Protein AF-A0A7S4C120-F1 (afdb_monomer)

Sequence (298 aa):
MPSLALTPLLLVVLLFGGAKSLLLPGGVKPMLLIAQASSFHKSVHRISQLPNRHTAVAAVAHDASTEFAGSRALAHAVLLKVHKNGAFANLALNALLAKSGTSFSGGSFATELVYGVLRNRASLDHFLGQLTNLNRTDVSTLTALRIGAYELLHLETADYAAVNEAVSLVPSGPRRRFANAVLRSLSRRRASLIDPPSLWLRYSLPEWLLRQLRASLLRTDAELGAWAASQQETPKIGLRVNTLRARPEDVKEAFSARGLVLEGTPIHGCGKNRELACTYLEDALLVMRRTVFCDCSQ

Secondary structure (DSSP, 8-state):
----------------------PPSS---THHHHHHHHHHHHHHHHHTTSPPTTHHHHTT--------SSHHHHHHHHHHHHHHH---HHHHHHHHHHHT-TT-TTHHHHHHHHHHHHHTHHHHHHHHHTTS-GGGS-HHHHHHHHHHHHHHHHS---HHHHHHHHHHTSPTTHHHHHHHHHHHHHHHHGGGSPPPSSHHHHTT--HHHHHHHHHHT--SHHHHHHHHHHTTSPPPEEEE--TTT--HHHHHHHHHTTT--EEEE--TT--S-TTTSGGGS-S-EEEE--S-------

Radius of gyration: 25.9 Å; Cα contacts (8 Å, |Δi|>4): 257; chains: 1; bounding box: 66×69×60 Å

Nearest PDB structures (foldseek):
  1sqg-assembly1_A  TM=8.107E-01  e=5.899E-08  Escherichia coli
  3imq-assembly1_A  TM=8.834E-01  e=1.836E-03  Escherichia coli K-12
  3r2d-assembly1_A  TM=8.937E-01  e=4.329E-03  Aquifex aeolicus

Mean predicted aligned error: 15.43 Å

Organism: Chrysotila carterae (NCBI:txid13221)

Foldseek 3Di:
DDDDDDDDDDDDPDDDDDDDDDDDPDDDDVPVVVVVVVVVVVVVVVVVPDDPPVVVVVVLPDDAQDAAPALLSLLLQLLVCCVPVVDDSVVSLVSNVVSNDPPHPRSVVSVCLNVLLLQQVLLLCLQLVVQDDPVPADPSLVSLLSSLSSCLPPHPDDLVCSLVVSLVSDDDDPSSVVSSVSSVCCNVCVVVGDGDPDLCSNRVNDPVVLVVCCVPPQVDPVSSSVVSVVSNDDDWDKDFDDVVVDAPVRVQVVCVVVVWHWDWDPPPDPDPPPDPPPPPPRTTTITTDDDDDDDPPD

InterPro domains:
  IPR006027 NusB/RsmB/TIM44 [PF01029] (71-188)
  IPR035926 NusB-like superfamily [G3DSA:1.10.940.10] (69-197)
  IPR035926 NusB-like superfamily [SSF48013] (71-209)

Structure (mmCIF, N/CA/C/O backbone):
data_AF-A0A7S4C120-F1
#
_entry.id   AF-A0A7S4C120-F1
#
loop_
_atom_site.group_PDB
_atom_site.id
_atom_site.type_symbol
_atom_site.label_atom_id
_atom_site.label_alt_id
_atom_site.label_comp_id
_atom_site.label_asym_id
_atom_site.label_entity_id
_atom_site.label_seq_id
_atom_site.pdbx_PDB_ins_code
_atom_site.Cartn_x
_atom_site.Cartn_y
_atom_site.Cartn_z
_atom_site.occupancy
_atom_site.B_iso_or_equiv
_atom_site.auth_seq_id
_atom_site.auth_comp_id
_atom_site.auth_asym_id
_atom_site.auth_atom_id
_atom_site.pdbx_PDB_model_num
ATOM 1 N N . MET A 1 1 ? 34.492 -51.407 -39.130 1.00 26.14 1 MET A N 1
ATOM 2 C CA . MET A 1 1 ? 34.685 -51.648 -37.689 1.00 26.14 1 MET A CA 1
ATOM 3 C C . MET A 1 1 ? 35.230 -50.381 -37.047 1.00 26.14 1 MET A C 1
ATOM 5 O O . MET A 1 1 ? 36.077 -49.755 -37.673 1.00 26.14 1 MET A O 1
ATOM 9 N N . PRO A 1 2 ? 34.673 -49.966 -35.899 1.00 35.34 2 PRO A N 1
ATOM 10 C CA . PRO A 1 2 ? 34.824 -48.629 -35.330 1.00 35.34 2 PRO A CA 1
ATOM 11 C C . PRO A 1 2 ? 35.766 -48.592 -34.113 1.00 35.34 2 PRO A C 1
ATOM 13 O O . PRO A 1 2 ? 36.060 -49.614 -33.505 1.00 35.34 2 PRO A O 1
ATOM 16 N N . SER A 1 3 ? 36.150 -47.379 -33.722 1.00 28.06 3 SER A N 1
ATOM 17 C CA . SER A 1 3 ? 36.618 -46.988 -32.384 1.00 28.06 3 SER A CA 1
ATOM 18 C C . SER A 1 3 ? 36.138 -45.539 -32.202 1.00 28.06 3 SER A C 1
ATOM 20 O O . SER A 1 3 ? 36.706 -44.649 -32.825 1.00 28.06 3 SER A O 1
ATOM 22 N N . LEU A 1 4 ? 34.913 -45.298 -31.697 1.00 28.02 4 LEU A N 1
ATOM 23 C CA . LEU A 1 4 ? 34.586 -44.984 -30.282 1.00 28.02 4 LEU A CA 1
ATOM 24 C C . LEU A 1 4 ? 35.452 -43.823 -29.759 1.00 28.02 4 LEU A C 1
ATOM 26 O O . LEU A 1 4 ? 36.668 -43.920 -29.822 1.00 28.02 4 LEU A O 1
ATOM 30 N N . ALA A 1 5 ? 34.967 -42.710 -29.205 1.00 26.84 5 ALA A N 1
ATOM 31 C CA . ALA A 1 5 ? 33.732 -42.310 -28.511 1.00 26.84 5 ALA A CA 1
ATOM 32 C C . ALA A 1 5 ? 33.924 -40.795 -28.157 1.00 26.84 5 ALA A C 1
ATOM 34 O O . ALA A 1 5 ? 35.049 -40.318 -28.245 1.00 26.84 5 ALA A O 1
ATOM 35 N N . LEU A 1 6 ? 33.002 -39.932 -27.718 1.00 25.81 6 LEU A N 1
ATOM 36 C CA . LEU A 1 6 ? 31.565 -39.919 -27.466 1.00 25.81 6 LEU A CA 1
ATOM 37 C C . LEU A 1 6 ? 31.146 -38.427 -27.406 1.00 25.81 6 LEU A C 1
ATOM 39 O O . LEU A 1 6 ? 31.903 -37.570 -26.952 1.00 25.81 6 LEU A O 1
ATOM 43 N N . THR A 1 7 ? 29.918 -38.157 -27.826 1.00 26.92 7 THR A N 1
ATOM 44 C CA . THR A 1 7 ? 29.120 -36.931 -27.679 1.00 26.92 7 THR A CA 1
ATOM 45 C C . THR A 1 7 ? 28.633 -36.729 -26.212 1.00 26.92 7 THR A C 1
ATOM 47 O O . THR A 1 7 ? 28.957 -37.545 -25.347 1.00 26.92 7 THR A O 1
ATOM 50 N N . PRO A 1 8 ? 27.915 -35.629 -25.884 1.00 37.50 8 PRO A N 1
ATOM 51 C CA . PRO A 1 8 ? 27.901 -34.983 -24.571 1.00 37.50 8 PRO A CA 1
ATOM 52 C C . PRO A 1 8 ? 26.932 -35.635 -23.577 1.00 37.50 8 PRO A C 1
ATOM 54 O O . PRO A 1 8 ? 25.872 -36.131 -23.955 1.00 37.50 8 PRO A O 1
ATOM 57 N N . LEU A 1 9 ? 27.258 -35.565 -22.284 1.00 25.42 9 LEU A N 1
ATOM 58 C CA . LEU A 1 9 ? 26.379 -36.023 -21.210 1.00 25.42 9 LEU A CA 1
ATOM 59 C C . LEU A 1 9 ? 26.489 -35.105 -19.988 1.00 25.42 9 LEU A C 1
ATOM 61 O O . LEU A 1 9 ? 27.472 -35.145 -19.257 1.00 25.42 9 LEU A O 1
ATOM 65 N N . LEU A 1 10 ? 25.450 -34.299 -19.762 1.00 26.34 10 LEU A N 1
ATOM 66 C CA . LEU A 1 10 ? 24.860 -34.171 -18.426 1.00 26.34 10 LEU A CA 1
ATOM 67 C C . LEU A 1 10 ? 23.367 -33.803 -18.528 1.00 26.34 10 LEU A C 1
ATOM 69 O O . LEU A 1 10 ? 22.887 -32.802 -18.005 1.00 26.34 10 LEU A O 1
ATOM 73 N N . LEU A 1 11 ? 22.635 -34.657 -19.245 1.00 25.97 11 LEU A N 1
ATOM 74 C CA . LEU A 1 11 ? 21.318 -35.114 -18.807 1.00 25.97 11 LEU A CA 1
ATOM 75 C C . LEU A 1 11 ? 21.568 -36.225 -17.763 1.00 25.97 11 LEU A C 1
ATOM 77 O O . LEU A 1 11 ? 22.638 -36.827 -17.769 1.00 25.97 11 LEU A O 1
ATOM 81 N N . VAL A 1 12 ? 20.568 -36.530 -16.936 1.00 28.75 12 VAL A N 1
ATOM 82 C CA . VAL A 1 12 ? 20.550 -37.487 -15.807 1.00 28.75 12 VAL A CA 1
ATOM 83 C C . VAL A 1 12 ? 20.663 -36.812 -14.431 1.00 28.75 12 VAL A C 1
ATOM 85 O O . VAL A 1 12 ? 21.544 -37.043 -13.610 1.00 28.75 12 VAL A O 1
ATOM 88 N N . VAL A 1 13 ? 19.637 -36.002 -14.157 1.00 34.50 13 VAL A N 1
ATOM 89 C CA . VAL A 1 13 ? 18.806 -36.244 -12.971 1.00 34.50 13 VAL A CA 1
ATOM 90 C C . VAL A 1 13 ? 18.257 -37.672 -13.096 1.00 34.50 13 VAL A C 1
ATOM 92 O O . VAL A 1 13 ? 17.787 -38.028 -14.171 1.00 34.50 13 VAL A O 1
ATOM 95 N N . LEU A 1 14 ? 18.280 -38.428 -11.994 1.00 29.47 14 LEU A N 1
ATOM 96 C CA . LEU A 1 14 ? 17.815 -39.815 -11.803 1.00 29.47 14 LEU A CA 1
ATOM 97 C C . LEU A 1 14 ? 18.914 -40.885 -11.891 1.00 29.47 14 LEU A C 1
ATOM 99 O O . LEU A 1 14 ? 19.139 -41.472 -12.940 1.00 29.47 14 LEU A O 1
ATOM 103 N N . LEU A 1 15 ? 19.513 -41.208 -10.739 1.00 28.09 15 LEU A N 1
ATOM 104 C CA . LEU A 1 15 ? 19.506 -42.540 -10.100 1.00 28.09 15 LEU A CA 1
ATOM 105 C C . LEU A 1 15 ? 20.727 -42.686 -9.170 1.00 28.09 15 LEU A C 1
ATOM 107 O O . LEU A 1 15 ? 21.825 -42.275 -9.519 1.00 28.09 15 LEU A O 1
ATOM 111 N N . PHE A 1 16 ? 20.504 -43.331 -8.018 1.00 28.53 16 PHE A N 1
ATOM 112 C CA . PHE A 1 16 ? 21.466 -43.688 -6.958 1.00 28.53 16 PHE A CA 1
ATOM 113 C C . PHE A 1 16 ? 21.917 -42.507 -6.064 1.00 28.53 16 PHE A C 1
ATOM 115 O O . PHE A 1 16 ? 22.533 -41.555 -6.511 1.00 28.53 16 PHE A O 1
ATOM 122 N N . GLY A 1 17 ? 21.620 -42.451 -4.761 1.00 30.09 17 GLY A N 1
ATOM 123 C CA . GLY A 1 17 ? 21.380 -43.556 -3.836 1.00 30.09 17 GLY A CA 1
ATOM 124 C C . GLY A 1 17 ? 22.692 -44.281 -3.551 1.00 30.09 17 GLY A C 1
ATOM 125 O O . GLY A 1 17 ? 22.932 -45.337 -4.118 1.00 30.09 17 GLY A O 1
ATOM 126 N N . GLY A 1 18 ? 23.548 -43.705 -2.704 1.00 27.12 18 GLY A N 1
ATOM 127 C CA . GLY A 1 18 ? 24.770 -44.371 -2.252 1.00 27.12 18 GLY A CA 1
ATOM 128 C C . GLY A 1 18 ? 25.907 -43.407 -1.942 1.00 27.12 18 GLY A C 1
ATOM 129 O O . GLY A 1 18 ? 26.502 -42.815 -2.833 1.00 27.12 18 GLY A O 1
ATOM 130 N N . ALA A 1 19 ? 26.222 -43.272 -0.658 1.00 38.03 19 ALA A N 1
ATOM 131 C CA . ALA A 1 19 ? 27.432 -42.623 -0.186 1.00 38.03 19 ALA A CA 1
ATOM 132 C C . ALA A 1 19 ? 28.679 -43.351 -0.714 1.00 38.03 19 ALA A C 1
ATOM 134 O O . ALA A 1 19 ? 28.787 -44.564 -0.540 1.00 38.03 19 ALA A O 1
ATOM 135 N N . LYS A 1 20 ? 29.637 -42.610 -1.282 1.00 29.11 20 LYS A N 1
ATOM 136 C CA . LYS A 1 20 ? 31.081 -42.865 -1.149 1.00 29.11 20 LYS A CA 1
ATOM 137 C C . LYS A 1 20 ? 31.885 -41.686 -1.697 1.00 29.11 20 LYS A C 1
ATOM 139 O O . LYS A 1 20 ? 31.579 -41.116 -2.737 1.00 29.11 20 LYS A O 1
ATOM 144 N N . SER A 1 21 ? 32.879 -41.315 -0.906 1.00 36.09 21 SER A N 1
ATOM 145 C CA . SER A 1 21 ? 33.779 -40.179 -1.033 1.00 36.09 21 SER A CA 1
ATOM 146 C C . SER A 1 21 ? 34.500 -40.115 -2.381 1.00 36.09 21 SER A C 1
ATOM 148 O O . SER A 1 21 ? 35.134 -41.087 -2.781 1.00 36.09 21 SER A O 1
ATOM 150 N N . LEU A 1 22 ? 34.495 -38.942 -3.021 1.00 30.53 22 LEU A N 1
ATOM 151 C CA . LEU A 1 22 ? 35.412 -38.608 -4.111 1.00 30.53 22 LEU A CA 1
ATOM 152 C C . LEU A 1 22 ? 36.088 -37.268 -3.784 1.00 30.53 22 LEU A C 1
ATOM 154 O O . LEU A 1 22 ? 35.428 -36.232 -3.699 1.00 30.53 22 LEU A O 1
ATOM 158 N N . LEU A 1 23 ? 37.397 -37.315 -3.519 1.00 30.16 23 LEU A N 1
ATOM 159 C CA . LEU A 1 23 ? 38.247 -36.140 -3.328 1.00 30.16 23 LEU A CA 1
ATOM 160 C C . LEU A 1 23 ? 38.467 -35.442 -4.678 1.00 30.16 23 LEU A C 1
ATOM 162 O O . LEU A 1 23 ? 38.927 -36.071 -5.627 1.00 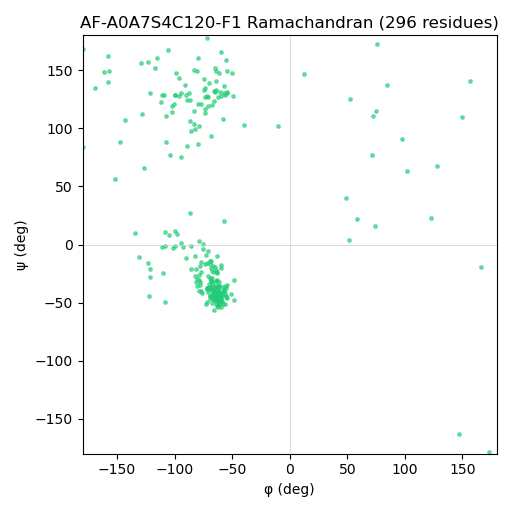30.16 23 LEU A O 1
ATOM 166 N N . LEU A 1 24 ? 38.201 -34.135 -4.734 1.00 33.22 24 LEU A N 1
ATOM 167 C CA . LEU A 1 24 ? 38.653 -33.246 -5.808 1.00 33.22 24 LEU A CA 1
ATOM 168 C C . LEU A 1 24 ? 39.952 -32.535 -5.381 1.00 33.22 24 LEU A C 1
ATOM 170 O O . LEU A 1 24 ? 40.086 -32.176 -4.206 1.00 33.22 24 LEU A O 1
ATOM 174 N N . PRO A 1 25 ? 40.905 -32.305 -6.304 1.00 29.94 25 PRO A N 1
ATOM 175 C CA . PRO A 1 25 ? 42.137 -31.591 -6.008 1.00 29.94 25 PRO A CA 1
ATOM 176 C C . PRO A 1 25 ? 41.836 -30.091 -5.933 1.00 29.94 25 PRO A C 1
ATOM 178 O O . PRO A 1 25 ? 41.339 -29.498 -6.886 1.00 29.94 25 PRO A O 1
ATOM 181 N N . GLY A 1 26 ? 42.125 -29.480 -4.785 1.00 37.00 26 GLY A N 1
ATOM 182 C CA . GLY A 1 26 ? 41.970 -28.037 -4.586 1.00 37.00 26 GLY A CA 1
ATOM 183 C C . GLY A 1 26 ? 41.150 -27.669 -3.354 1.00 37.00 26 GLY A C 1
ATOM 184 O O . GLY A 1 26 ? 40.058 -27.136 -3.483 1.00 37.00 26 GLY A O 1
ATOM 185 N N . GLY A 1 27 ? 41.688 -27.953 -2.163 1.00 36.47 27 GLY A N 1
ATOM 186 C CA . GLY A 1 27 ? 41.680 -27.070 -0.982 1.00 36.47 27 GLY A CA 1
ATOM 187 C C . GLY A 1 27 ? 40.392 -26.425 -0.441 1.00 36.47 27 GLY A C 1
ATOM 188 O O . GLY A 1 27 ? 40.497 -25.663 0.517 1.00 36.47 27 GLY A O 1
ATOM 189 N N . VAL A 1 28 ? 39.195 -26.695 -0.965 1.00 35.72 28 VAL A N 1
ATOM 190 C CA . VAL A 1 28 ? 37.934 -26.149 -0.440 1.00 35.72 28 VAL A CA 1
ATOM 191 C C . VAL A 1 28 ? 37.229 -27.232 0.370 1.00 35.72 28 VAL A C 1
ATOM 193 O O . VAL A 1 28 ? 36.825 -28.268 -0.155 1.00 35.72 28 VAL A O 1
ATOM 196 N N . LYS A 1 29 ? 37.101 -27.009 1.683 1.00 32.06 29 LYS A N 1
ATOM 197 C CA . LYS A 1 29 ? 36.456 -27.952 2.609 1.00 32.06 29 LYS A CA 1
ATOM 198 C C . LYS A 1 29 ? 35.014 -28.259 2.141 1.00 32.06 29 LYS A C 1
ATOM 200 O O . LYS A 1 29 ? 34.228 -27.322 1.981 1.00 32.06 29 LYS A O 1
ATOM 205 N N . PRO A 1 30 ? 34.610 -29.541 2.018 1.00 34.41 30 PRO A N 1
ATOM 206 C CA . PRO A 1 30 ? 33.300 -29.956 1.487 1.00 34.41 30 PRO A CA 1
ATOM 207 C C . PRO A 1 30 ? 32.088 -29.492 2.318 1.00 34.41 30 PRO A C 1
ATOM 209 O O . PRO A 1 30 ? 30.949 -29.565 1.864 1.00 34.41 30 PRO A O 1
ATOM 212 N N . MET A 1 31 ? 32.311 -28.958 3.520 1.00 31.25 31 MET A N 1
ATOM 213 C CA . MET A 1 31 ? 31.250 -28.527 4.432 1.00 31.25 31 MET A CA 1
ATOM 214 C C . MET A 1 31 ? 30.484 -27.283 3.939 1.00 31.25 31 MET A C 1
ATOM 216 O O . MET A 1 31 ? 29.297 -27.144 4.232 1.00 31.25 31 MET A O 1
ATOM 220 N N . LEU A 1 32 ? 31.122 -26.400 3.155 1.00 32.38 32 LEU A N 1
ATOM 221 C CA . LEU A 1 32 ? 30.496 -25.151 2.692 1.00 32.38 32 LEU A CA 1
ATOM 222 C C . LEU A 1 32 ? 29.559 -25.368 1.487 1.00 32.38 32 LEU A C 1
ATOM 224 O O . LEU A 1 32 ? 28.495 -24.754 1.412 1.00 32.38 32 LEU A O 1
ATOM 228 N N . LEU A 1 33 ? 29.910 -26.295 0.585 1.00 33.12 33 LEU A N 1
ATOM 229 C CA . LEU A 1 33 ? 29.090 -26.626 -0.589 1.00 33.12 33 LEU A CA 1
ATOM 230 C C . LEU A 1 33 ? 27.822 -27.404 -0.197 1.00 33.12 33 LEU A C 1
ATOM 232 O O . LEU A 1 33 ? 26.737 -27.146 -0.718 1.00 33.12 33 LEU A O 1
ATOM 236 N N . ILE A 1 34 ? 27.936 -28.310 0.782 1.00 35.12 34 ILE A N 1
ATOM 237 C CA . ILE A 1 34 ? 26.803 -29.097 1.294 1.00 35.12 34 ILE A CA 1
ATOM 238 C C . ILE A 1 34 ? 25.795 -28.194 2.027 1.00 35.12 34 ILE A C 1
ATOM 240 O O . ILE A 1 34 ? 24.587 -28.407 1.918 1.00 35.12 34 ILE A O 1
ATOM 244 N N . ALA A 1 35 ? 26.252 -27.141 2.715 1.00 33.81 35 ALA A N 1
ATOM 245 C CA . ALA A 1 35 ? 25.372 -26.183 3.387 1.00 33.81 35 ALA A CA 1
ATOM 246 C C . ALA A 1 35 ? 24.537 -25.345 2.398 1.00 33.81 35 ALA A C 1
ATOM 248 O O . ALA A 1 35 ? 23.341 -25.134 2.624 1.00 33.81 35 ALA A O 1
ATOM 249 N N . GLN A 1 36 ? 25.130 -24.914 1.278 1.00 35.03 36 GLN A N 1
ATOM 250 C CA . GLN A 1 36 ? 24.414 -24.167 0.236 1.00 35.03 36 GLN A CA 1
ATOM 251 C C . GLN A 1 36 ? 23.424 -25.054 -0.532 1.00 35.03 36 GLN A C 1
ATOM 253 O O . GLN A 1 36 ? 22.281 -24.645 -0.739 1.00 35.03 36 GLN A O 1
ATOM 258 N N . ALA A 1 37 ? 23.803 -26.296 -0.852 1.00 32.44 37 ALA A N 1
ATOM 259 C CA . ALA A 1 37 ? 22.904 -27.270 -1.475 1.00 32.44 37 ALA A CA 1
ATOM 260 C C . ALA A 1 37 ? 21.740 -27.675 -0.546 1.00 32.44 37 ALA A C 1
ATOM 262 O O . ALA A 1 37 ? 20.597 -27.754 -0.987 1.00 32.44 37 ALA A O 1
ATOM 263 N N . SER A 1 38 ? 21.999 -27.843 0.757 1.00 31.08 38 SER A N 1
ATOM 264 C CA . SER A 1 38 ? 20.986 -28.102 1.796 1.00 31.08 38 SER A CA 1
ATOM 265 C C . SER A 1 38 ? 19.992 -26.945 1.949 1.00 31.08 38 SER A C 1
ATOM 267 O O . SER A 1 38 ? 18.784 -27.172 2.038 1.00 31.08 38 SER A O 1
ATOM 269 N N . SER A 1 39 ? 20.471 -25.696 1.919 1.00 33.44 39 SER A N 1
ATOM 270 C CA . SER A 1 39 ? 19.623 -24.496 1.974 1.00 33.44 39 SER A CA 1
ATOM 271 C C . SER A 1 39 ? 18.747 -24.346 0.721 1.00 33.44 39 SER A C 1
ATOM 273 O O . SER A 1 39 ? 17.561 -24.008 0.815 1.00 33.44 39 SER A O 1
ATOM 275 N N . PHE A 1 40 ? 19.296 -24.686 -0.449 1.00 34.56 40 PHE A N 1
ATOM 276 C CA . PHE A 1 40 ? 18.564 -24.685 -1.715 1.00 34.56 40 PHE A CA 1
ATOM 277 C C . PHE A 1 40 ? 17.516 -25.806 -1.763 1.00 34.56 40 PHE A C 1
ATOM 279 O O . PHE A 1 40 ? 16.358 -25.552 -2.081 1.00 34.56 40 PHE A O 1
ATOM 286 N N . HIS A 1 41 ? 17.869 -27.023 -1.335 1.00 31.59 41 HIS A N 1
ATOM 287 C CA . HIS A 1 41 ? 16.946 -28.159 -1.288 1.00 31.59 41 HIS A CA 1
ATOM 288 C C . HIS A 1 41 ? 15.821 -27.940 -0.264 1.00 31.59 41 HIS A C 1
ATOM 290 O O . HIS A 1 41 ? 14.660 -28.191 -0.572 1.00 31.59 41 HIS A O 1
ATOM 296 N N . LYS A 1 42 ? 16.118 -27.361 0.911 1.00 33.91 42 LYS A N 1
ATOM 297 C CA . LYS A 1 42 ? 15.093 -26.936 1.886 1.00 33.91 42 LYS A CA 1
ATOM 298 C C . LYS A 1 42 ? 14.180 -25.832 1.347 1.00 33.91 42 LYS A C 1
ATOM 300 O O . LYS A 1 42 ? 13.016 -25.782 1.736 1.00 33.91 42 LYS A O 1
ATOM 305 N N . SER A 1 43 ? 14.679 -24.961 0.469 1.00 38.91 43 SER A N 1
ATOM 306 C CA . SER A 1 43 ? 13.875 -23.910 -0.173 1.00 38.91 43 SER A CA 1
ATOM 307 C C . SER A 1 43 ? 12.977 -24.473 -1.278 1.00 38.91 43 SER A C 1
ATOM 309 O O . SER A 1 43 ? 11.795 -24.145 -1.325 1.00 38.91 43 SER A O 1
ATOM 311 N N . VAL A 1 44 ? 13.484 -25.395 -2.101 1.00 37.47 44 VAL A N 1
ATOM 312 C CA . VAL A 1 44 ? 12.699 -26.095 -3.135 1.00 37.47 44 VAL A CA 1
ATOM 313 C C . VAL A 1 44 ? 11.646 -27.015 -2.507 1.00 37.47 44 VAL A C 1
ATOM 315 O O . VAL A 1 44 ? 10.498 -27.022 -2.944 1.00 37.47 44 VAL A O 1
ATOM 318 N N . HIS A 1 45 ? 11.982 -27.705 -1.415 1.00 30.62 45 HIS A N 1
ATOM 319 C CA . HIS A 1 45 ? 11.031 -28.525 -0.661 1.00 30.62 45 HIS A CA 1
ATOM 320 C C . HIS A 1 45 ? 9.945 -27.683 0.041 1.00 30.62 45 HIS A C 1
ATOM 322 O O . HIS A 1 45 ? 8.854 -28.173 0.323 1.00 30.62 45 HIS A O 1
ATOM 328 N N . ARG A 1 46 ? 10.213 -26.396 0.306 1.00 33.47 46 ARG A N 1
ATOM 329 C CA . ARG A 1 46 ? 9.222 -25.440 0.826 1.00 33.47 46 ARG A CA 1
ATOM 330 C C . ARG A 1 46 ? 8.292 -24.923 -0.278 1.00 33.47 46 ARG A C 1
ATOM 332 O O . ARG A 1 46 ? 7.130 -24.654 -0.005 1.00 33.47 46 ARG A O 1
ATOM 339 N N . ILE A 1 47 ? 8.783 -24.835 -1.517 1.00 42.50 47 ILE A N 1
ATOM 340 C CA . ILE A 1 47 ? 7.985 -24.494 -2.707 1.00 42.50 47 ILE A CA 1
ATOM 341 C C . ILE A 1 47 ? 7.060 -25.658 -3.094 1.00 42.50 47 ILE A C 1
ATOM 343 O O . ILE A 1 47 ? 5.909 -25.417 -3.446 1.00 42.50 47 ILE A O 1
ATOM 347 N N . SER A 1 48 ? 7.509 -26.913 -2.963 1.00 39.19 48 SER A N 1
ATOM 348 C CA . SER A 1 48 ? 6.674 -28.097 -3.236 1.00 39.19 48 SER A CA 1
ATOM 349 C C . SER A 1 48 ? 5.589 -28.359 -2.183 1.00 39.19 48 SER A C 1
ATOM 351 O O . SER A 1 48 ? 4.652 -29.105 -2.453 1.00 39.19 48 SER A O 1
ATOM 353 N N . GLN A 1 49 ? 5.695 -27.740 -1.002 1.00 37.91 49 GLN A N 1
ATOM 354 C CA . GLN A 1 49 ? 4.680 -27.788 0.057 1.00 37.91 49 GLN A CA 1
ATOM 355 C C . GLN A 1 49 ? 3.693 -26.611 0.021 1.0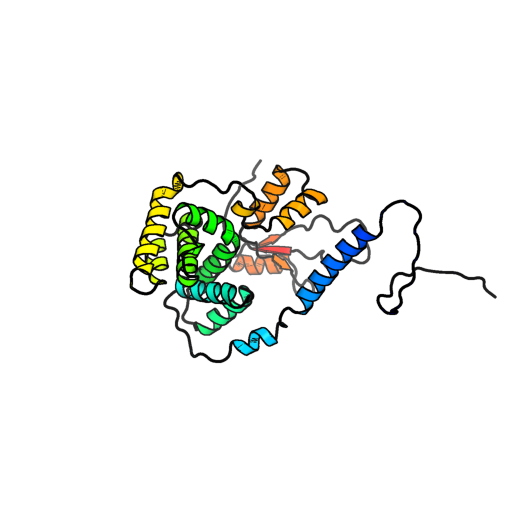0 37.91 49 GLN A C 1
ATOM 357 O O . GLN A 1 49 ? 2.795 -26.544 0.863 1.00 37.91 49 GLN A O 1
ATOM 362 N N . LEU A 1 50 ? 3.817 -25.687 -0.940 1.00 38.06 50 LEU A N 1
ATOM 363 C CA . LEU A 1 50 ? 2.772 -24.694 -1.173 1.00 38.06 50 LEU A CA 1
ATOM 364 C C . LEU A 1 50 ? 1.510 -25.417 -1.672 1.00 38.06 50 LEU A C 1
ATOM 366 O O . LEU A 1 50 ? 1.608 -26.254 -2.572 1.00 38.06 50 LEU A O 1
ATOM 370 N N . PRO A 1 51 ? 0.323 -25.125 -1.114 1.00 32.09 51 PRO A N 1
ATOM 371 C CA . PRO A 1 51 ? -0.908 -25.755 -1.565 1.00 32.09 51 PRO A CA 1
ATOM 372 C C . PRO A 1 51 ? -1.097 -25.506 -3.065 1.00 32.09 51 PRO A C 1
ATOM 374 O O . PRO A 1 51 ? -0.978 -24.376 -3.546 1.00 32.09 51 PRO A O 1
ATOM 377 N N . ASN A 1 52 ? -1.378 -26.581 -3.805 1.00 41.28 52 ASN A N 1
ATOM 378 C CA . ASN A 1 52 ? -1.661 -26.531 -5.234 1.00 41.28 52 ASN A CA 1
ATOM 379 C C . ASN A 1 52 ? -2.733 -25.473 -5.544 1.00 41.28 52 ASN A C 1
ATOM 381 O O . ASN A 1 52 ? -3.682 -25.280 -4.780 1.00 41.28 52 ASN A O 1
ATOM 385 N N . ARG A 1 53 ? -2.636 -24.838 -6.723 1.00 40.06 53 ARG A N 1
ATOM 386 C CA . ARG A 1 53 ? -3.621 -23.847 -7.208 1.00 40.06 53 ARG A CA 1
ATOM 387 C C . ARG A 1 53 ? -5.073 -24.323 -7.076 1.00 40.06 53 ARG A C 1
ATOM 389 O O . ARG A 1 53 ? -5.952 -23.501 -6.866 1.00 40.06 53 ARG A O 1
ATOM 396 N N . HIS A 1 54 ? -5.313 -25.630 -7.166 1.00 35.19 54 HIS A N 1
ATOM 397 C CA . HIS A 1 54 ? -6.640 -26.232 -7.050 1.00 35.19 54 HIS A CA 1
ATOM 398 C C . HIS A 1 54 ? -7.124 -26.425 -5.602 1.00 35.19 54 HIS A C 1
ATOM 400 O O . HIS A 1 54 ? -8.318 -26.289 -5.350 1.00 35.19 54 HIS A O 1
ATOM 406 N N . THR A 1 55 ? -6.242 -26.682 -4.627 1.00 32.97 55 THR A N 1
ATOM 407 C CA . THR A 1 55 ? -6.655 -26.899 -3.226 1.00 32.97 55 THR A CA 1
ATOM 408 C C . THR A 1 55 ? -6.918 -25.591 -2.481 1.00 32.97 55 THR A C 1
ATOM 410 O O . THR A 1 55 ? -7.810 -25.544 -1.638 1.00 32.97 55 THR A O 1
ATOM 413 N N . ALA A 1 56 ? -6.243 -24.495 -2.847 1.00 37.56 56 ALA A N 1
ATOM 414 C CA . ALA A 1 56 ? -6.540 -23.163 -2.306 1.00 37.56 56 ALA A CA 1
ATOM 415 C C . ALA A 1 56 ? -7.930 -22.630 -2.720 1.00 37.56 56 ALA A C 1
ATOM 417 O O . ALA A 1 56 ? -8.504 -21.793 -2.025 1.00 37.56 56 ALA A O 1
ATOM 418 N N . VAL A 1 57 ? -8.482 -23.119 -3.837 1.00 38.66 57 VAL A N 1
ATOM 419 C CA . VAL A 1 57 ? -9.799 -22.713 -4.360 1.00 38.66 57 VAL A CA 1
ATOM 420 C C . VAL A 1 57 ? -10.945 -23.385 -3.592 1.00 38.66 57 VAL A C 1
ATOM 422 O O . VAL A 1 57 ? -11.990 -22.768 -3.394 1.00 38.66 57 VAL A O 1
ATOM 425 N N . ALA A 1 58 ? -10.746 -24.609 -3.091 1.00 30.36 58 ALA A N 1
ATOM 426 C CA . ALA A 1 58 ? -11.805 -25.394 -2.451 1.00 30.36 58 ALA A CA 1
ATOM 427 C C . ALA A 1 58 ? -12.244 -24.855 -1.073 1.00 30.36 58 ALA A C 1
ATOM 429 O O . ALA A 1 58 ? -13.406 -24.990 -0.707 1.00 30.36 58 ALA A O 1
ATOM 430 N N . ALA A 1 59 ? -11.371 -24.163 -0.332 1.00 34.97 59 ALA A N 1
ATOM 431 C CA . ALA A 1 59 ? -11.720 -23.586 0.975 1.00 34.97 59 ALA A CA 1
ATOM 432 C C . ALA A 1 59 ? -12.531 -22.268 0.890 1.00 34.97 59 ALA A C 1
ATOM 434 O O . ALA A 1 59 ? -12.806 -21.641 1.911 1.00 34.97 59 ALA A O 1
ATOM 435 N N . VAL A 1 60 ? -12.886 -21.806 -0.317 1.00 42.75 60 VAL A N 1
ATOM 436 C CA . VAL A 1 60 ? -13.531 -20.495 -0.557 1.00 42.75 60 VAL A CA 1
ATOM 437 C C . VAL A 1 60 ? -15.053 -20.609 -0.779 1.00 42.75 60 VAL A C 1
ATOM 439 O O . VAL A 1 60 ? -15.752 -19.593 -0.893 1.00 42.75 60 VAL A O 1
ATOM 442 N N . ALA A 1 61 ? -15.587 -21.831 -0.798 1.00 34.50 61 ALA A N 1
ATOM 443 C CA . ALA A 1 61 ? -16.978 -22.124 -1.121 1.00 34.50 61 ALA A CA 1
ATOM 444 C C . ALA A 1 61 ? -17.811 -22.450 0.130 1.00 34.50 61 ALA A C 1
ATOM 446 O O . ALA A 1 61 ? -18.086 -23.606 0.408 1.00 34.50 61 ALA A O 1
ATOM 447 N N . HIS A 1 62 ? -18.186 -21.418 0.885 1.00 31.30 62 HIS A N 1
ATOM 448 C CA . HIS A 1 62 ? -19.488 -21.295 1.557 1.00 31.30 62 HIS A CA 1
ATOM 449 C C . HIS A 1 62 ? -19.513 -19.967 2.313 1.00 31.30 62 HIS A C 1
ATOM 451 O O . HIS A 1 62 ? -19.192 -19.904 3.491 1.00 31.30 62 HIS A O 1
ATOM 457 N N . ASP A 1 63 ? -19.845 -18.891 1.604 1.00 33.50 63 ASP A N 1
ATOM 458 C CA . ASP A 1 63 ? -20.572 -17.791 2.234 1.00 33.50 63 ASP A CA 1
ATOM 459 C C . ASP A 1 63 ? -21.292 -16.980 1.157 1.00 33.50 63 ASP A C 1
ATOM 461 O O . ASP A 1 63 ? -20.746 -16.793 0.056 1.00 33.50 63 ASP A O 1
ATOM 465 N N . ALA A 1 64 ? -22.519 -16.576 1.479 1.00 38.41 64 ALA A N 1
ATOM 466 C CA . ALA A 1 64 ? -23.456 -15.857 0.624 1.00 38.41 64 ALA A CA 1
ATOM 467 C C . ALA A 1 64 ? -22.885 -14.504 0.151 1.00 38.41 64 ALA A C 1
ATOM 469 O O . ALA A 1 64 ? -21.865 -14.031 0.655 1.00 38.41 64 ALA A O 1
ATOM 470 N N . SER A 1 65 ? -23.526 -13.904 -0.857 1.00 45.19 65 SER A N 1
ATOM 471 C CA . SER A 1 65 ? -23.184 -12.604 -1.457 1.00 45.19 65 SER A CA 1
ATOM 472 C C . SER A 1 65 ? -22.748 -11.577 -0.407 1.00 45.19 65 SER A C 1
ATOM 474 O O . SER A 1 65 ? -23.571 -11.026 0.320 1.00 45.19 65 SER A O 1
ATOM 476 N N . THR A 1 66 ? -21.440 -11.336 -0.307 1.00 56.22 66 THR A N 1
ATOM 477 C CA . THR A 1 66 ? -20.892 -10.312 0.581 1.00 56.22 66 THR A CA 1
ATOM 478 C C . THR A 1 66 ? -20.998 -8.978 -0.138 1.00 56.22 66 THR A C 1
ATOM 480 O O . THR A 1 66 ? -20.189 -8.674 -1.015 1.00 56.22 66 THR A O 1
ATOM 483 N N . GLU A 1 67 ? -22.018 -8.197 0.201 1.00 65.19 67 GLU A N 1
ATOM 484 C CA . GLU A 1 67 ? -22.144 -6.829 -0.284 1.00 65.19 67 GLU A CA 1
ATOM 485 C C . GLU A 1 67 ? -21.113 -5.956 0.443 1.00 65.19 67 GLU A C 1
ATOM 487 O O . GLU A 1 67 ? -21.104 -5.843 1.671 1.00 65.19 67 GLU A O 1
ATOM 492 N N . PHE A 1 68 ? -20.169 -5.393 -0.311 1.00 78.19 68 PHE A N 1
ATOM 493 C CA . PHE A 1 68 ? -19.151 -4.512 0.247 1.00 78.19 68 PHE A CA 1
ATOM 494 C C . PHE A 1 68 ? -19.655 -3.074 0.216 1.00 78.19 68 PHE A C 1
ATOM 496 O O . PHE A 1 68 ? -20.003 -2.566 -0.845 1.00 78.19 68 PHE A O 1
ATOM 503 N N . ALA A 1 69 ? -19.586 -2.386 1.358 1.00 77.75 69 ALA A N 1
ATOM 504 C CA . ALA A 1 69 ? -19.984 -0.981 1.476 1.00 77.75 69 ALA A CA 1
ATOM 505 C C . ALA A 1 69 ? -19.190 -0.022 0.556 1.00 77.75 69 ALA A C 1
ATOM 507 O O . ALA A 1 69 ? -19.619 1.102 0.323 1.00 77.75 69 ALA A O 1
ATOM 508 N N . GLY A 1 70 ? -18.033 -0.446 0.029 1.00 90.62 70 GLY A N 1
ATOM 509 C CA . GLY A 1 70 ? -17.234 0.331 -0.918 1.00 90.62 70 GLY A CA 1
ATOM 510 C C . GLY A 1 70 ? -15.876 -0.301 -1.236 1.00 90.62 70 GLY A C 1
ATOM 511 O O . GLY A 1 70 ? -15.514 -1.359 -0.710 1.00 90.62 70 GLY A O 1
ATOM 512 N N . SER A 1 71 ? -15.083 0.373 -2.074 1.00 94.56 71 SER A N 1
ATOM 513 C CA . SER A 1 71 ? -13.765 -0.103 -2.532 1.00 94.56 71 SER A CA 1
ATOM 514 C C . SER A 1 71 ? -12.784 -0.400 -1.401 1.00 94.56 71 SER A C 1
ATOM 516 O O . SER A 1 71 ? -12.064 -1.396 -1.456 1.00 94.56 71 SER A O 1
ATOM 518 N N . ARG A 1 72 ? -12.777 0.427 -0.351 1.00 95.62 72 ARG A N 1
ATOM 519 C CA . ARG A 1 72 ? -11.903 0.252 0.819 1.00 95.62 72 ARG A CA 1
ATOM 520 C C . ARG A 1 72 ? -12.297 -0.960 1.658 1.00 95.62 72 ARG A C 1
ATOM 522 O O . ARG A 1 72 ? -11.416 -1.661 2.143 1.00 95.62 72 ARG A O 1
ATOM 529 N N . ALA A 1 73 ? -13.595 -1.245 1.778 1.00 95.69 73 ALA A N 1
ATOM 530 C CA . ALA A 1 73 ? -14.090 -2.432 2.474 1.00 95.69 73 ALA A CA 1
ATOM 531 C C . ALA A 1 73 ? -13.692 -3.716 1.733 1.00 95.69 73 ALA A C 1
ATOM 533 O O . ALA A 1 73 ? -13.205 -4.662 2.354 1.00 95.69 73 ALA A O 1
ATOM 534 N N . LEU A 1 74 ? -13.808 -3.721 0.399 1.00 95.75 74 LEU A N 1
ATOM 535 C CA . LEU A 1 74 ? -13.329 -4.833 -0.421 1.00 95.75 74 LEU A CA 1
ATOM 536 C C . LEU A 1 74 ? -11.808 -5.000 -0.290 1.00 95.75 74 LEU A C 1
ATOM 538 O O . LEU A 1 74 ? -11.335 -6.104 -0.022 1.00 95.75 74 LEU A O 1
ATOM 542 N N . ALA A 1 75 ? -11.040 -3.912 -0.414 1.00 97.12 75 ALA A N 1
ATOM 543 C CA . ALA A 1 75 ? -9.584 -3.948 -0.279 1.00 97.12 75 ALA A CA 1
ATOM 544 C C . ALA A 1 75 ? -9.142 -4.464 1.099 1.00 97.12 75 ALA A C 1
ATOM 546 O O . ALA A 1 75 ? -8.252 -5.310 1.195 1.00 97.12 75 ALA A O 1
ATOM 547 N N . HIS A 1 76 ? -9.806 -4.017 2.166 1.00 97.31 76 HIS A N 1
ATOM 548 C CA . HIS A 1 76 ? -9.575 -4.483 3.531 1.00 97.31 76 HIS A CA 1
ATOM 549 C C . HIS A 1 76 ? -9.821 -5.986 3.674 1.00 97.31 76 HIS A C 1
ATOM 551 O O . HIS A 1 76 ? -8.951 -6.704 4.174 1.00 97.31 76 HIS A O 1
ATOM 557 N N . ALA A 1 77 ? -10.936 -6.491 3.142 1.00 95.38 77 ALA A N 1
ATOM 558 C CA . ALA A 1 77 ? -11.244 -7.918 3.147 1.00 95.38 77 ALA A CA 1
ATOM 559 C C . ALA A 1 77 ? -10.208 -8.748 2.363 1.00 95.38 77 ALA A C 1
ATOM 561 O O . ALA A 1 77 ? -9.782 -9.809 2.834 1.00 95.38 77 ALA A O 1
ATOM 562 N N . VAL A 1 78 ? -9.757 -8.264 1.198 1.00 96.19 78 VAL A N 1
ATOM 563 C CA . VAL A 1 78 ? -8.692 -8.912 0.413 1.00 96.19 78 VAL A CA 1
ATOM 564 C C . VAL A 1 78 ? -7.388 -8.961 1.210 1.00 96.19 78 VAL A C 1
ATOM 566 O O . VAL A 1 78 ? -6.805 -10.035 1.365 1.00 96.19 78 VAL A O 1
ATOM 569 N N . LEU A 1 79 ? -6.941 -7.829 1.757 1.00 96.75 79 LEU A N 1
ATOM 570 C CA . LEU A 1 79 ? -5.688 -7.737 2.511 1.00 96.75 79 LEU A CA 1
ATOM 571 C C . LEU A 1 79 ? -5.703 -8.623 3.765 1.00 96.75 79 LEU A C 1
ATOM 573 O O . LEU A 1 79 ? -4.691 -9.253 4.081 1.00 96.75 79 LEU A O 1
ATOM 577 N N . LEU A 1 80 ? -6.852 -8.753 4.436 1.00 95.00 80 LEU A N 1
ATOM 578 C CA . LEU A 1 80 ? -7.007 -9.690 5.549 1.00 95.00 80 LEU A CA 1
ATOM 579 C C . LEU A 1 80 ? -6.888 -11.150 5.116 1.00 95.00 80 LEU A C 1
ATOM 581 O O . LEU A 1 80 ? -6.251 -11.934 5.824 1.00 95.00 80 LE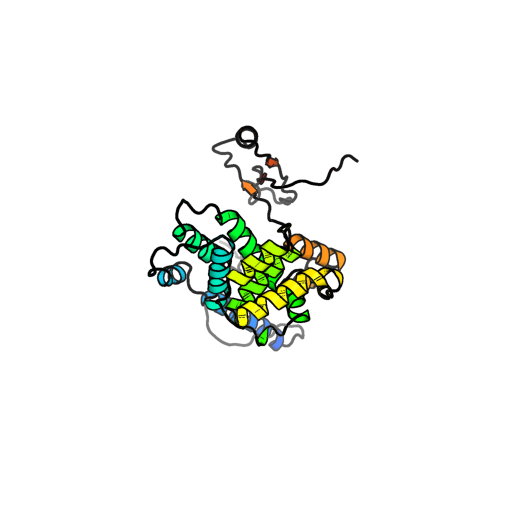U A O 1
ATOM 585 N N . LYS A 1 81 ? -7.449 -11.524 3.958 1.00 92.94 81 LYS A N 1
ATOM 586 C CA . LYS A 1 81 ? -7.282 -12.876 3.400 1.00 92.94 81 LYS A CA 1
ATOM 587 C C . LYS A 1 81 ? -5.828 -13.167 3.039 1.00 92.94 81 LYS A C 1
ATOM 589 O O . LYS A 1 81 ? -5.333 -14.244 3.366 1.00 92.94 81 LYS A O 1
ATOM 594 N N . VAL A 1 82 ? -5.138 -12.212 2.415 1.00 93.56 82 VAL A N 1
ATOM 595 C CA . VAL A 1 82 ? -3.708 -12.337 2.085 1.00 93.56 82 VAL A CA 1
ATOM 596 C C . VAL A 1 82 ? -2.882 -12.515 3.359 1.00 93.56 82 VAL A C 1
ATOM 598 O O . VAL A 1 82 ? -2.036 -13.403 3.423 1.00 93.56 82 VAL A O 1
ATOM 601 N N . HIS A 1 83 ? -3.161 -11.723 4.399 1.00 88.81 83 HIS A N 1
ATOM 602 C CA . HIS A 1 83 ? -2.436 -11.805 5.665 1.00 88.81 83 HIS A CA 1
ATOM 603 C C . HIS A 1 83 ? -2.665 -13.131 6.403 1.00 88.81 83 HIS A C 1
ATOM 605 O O . HIS A 1 83 ? -1.704 -13.733 6.871 1.00 88.81 83 HIS A O 1
ATOM 611 N N . LYS A 1 84 ? -3.921 -13.576 6.534 1.00 82.62 84 LYS A N 1
ATOM 612 C CA . LYS A 1 84 ? -4.269 -14.759 7.339 1.00 82.62 84 LYS A CA 1
ATOM 613 C C . LYS A 1 84 ? -3.952 -16.080 6.642 1.00 82.62 84 LYS A C 1
ATOM 615 O O . LYS A 1 84 ? -3.482 -17.005 7.291 1.00 82.62 84 LYS A O 1
ATOM 620 N N . ASN A 1 85 ? -4.210 -16.165 5.338 1.00 77.88 85 ASN A N 1
ATOM 621 C CA . ASN A 1 85 ? -4.217 -17.445 4.624 1.00 77.88 85 ASN A CA 1
ATOM 622 C C . ASN A 1 85 ? -3.007 -17.613 3.694 1.00 77.88 85 ASN A C 1
ATOM 624 O O . ASN A 1 85 ? -2.926 -18.613 2.987 1.00 77.88 85 ASN A O 1
ATOM 628 N N . GLY A 1 86 ? -2.120 -16.612 3.611 1.00 78.44 86 GLY A N 1
ATOM 629 C CA . GLY A 1 86 ? -1.064 -16.578 2.594 1.00 78.44 86 GLY A CA 1
ATOM 630 C C . GLY A 1 86 ? -1.620 -16.614 1.166 1.00 78.44 86 GLY A C 1
ATOM 631 O O . GLY A 1 86 ? -0.931 -17.037 0.241 1.00 78.44 86 GLY A O 1
ATOM 632 N N . ALA A 1 87 ? -2.888 -16.224 0.989 1.00 78.62 87 ALA A N 1
ATOM 633 C CA . ALA A 1 87 ? -3.563 -16.289 -0.295 1.00 78.62 87 ALA A CA 1
ATOM 634 C C . ALA A 1 87 ? -2.882 -15.350 -1.295 1.00 78.62 87 ALA A C 1
ATOM 636 O O . ALA A 1 87 ? -2.522 -14.220 -0.960 1.00 78.62 87 ALA A O 1
ATOM 637 N N . PHE A 1 88 ? -2.760 -15.794 -2.546 1.00 87.81 88 PHE A N 1
ATOM 638 C CA . PHE A 1 88 ? -2.287 -14.926 -3.615 1.00 87.81 88 PHE A CA 1
ATOM 639 C C . PHE A 1 88 ? -3.254 -13.751 -3.800 1.00 87.81 88 PHE A C 1
ATOM 641 O O . PHE A 1 88 ? -4.460 -13.950 -3.970 1.00 87.81 88 PHE A O 1
ATOM 648 N N . ALA A 1 89 ? -2.721 -12.526 -3.770 1.00 89.62 89 ALA A N 1
ATOM 649 C CA . ALA A 1 89 ? -3.519 -11.301 -3.776 1.00 89.62 89 ALA A CA 1
ATOM 650 C C . ALA A 1 89 ? -4.463 -11.213 -4.981 1.00 89.62 89 ALA A C 1
ATOM 652 O O . ALA A 1 89 ? -5.632 -10.886 -4.814 1.00 89.62 89 ALA A O 1
ATOM 653 N N . ASN A 1 90 ? -3.986 -11.591 -6.171 1.00 91.69 90 ASN A N 1
ATOM 654 C CA . ASN A 1 90 ? -4.793 -11.624 -7.391 1.00 91.69 90 ASN A CA 1
ATOM 655 C C . ASN A 1 90 ? -5.968 -12.608 -7.287 1.00 91.69 90 ASN A C 1
ATOM 657 O O . ASN A 1 90 ? -7.076 -12.285 -7.699 1.00 91.69 90 ASN A O 1
ATOM 661 N N . LEU A 1 91 ? -5.754 -13.796 -6.713 1.00 91.81 91 LEU A N 1
ATOM 662 C CA . LEU A 1 91 ? -6.813 -14.795 -6.560 1.00 91.81 91 LEU A CA 1
ATOM 663 C C . LEU A 1 91 ? -7.853 -14.341 -5.532 1.00 91.81 91 LEU A C 1
ATOM 665 O O . LEU A 1 91 ? -9.051 -14.444 -5.785 1.00 91.81 91 LEU A O 1
ATOM 669 N N . ALA A 1 92 ? -7.403 -13.805 -4.394 1.00 92.44 92 ALA A N 1
ATOM 670 C CA . ALA A 1 92 ? -8.291 -13.287 -3.358 1.00 92.44 92 ALA A CA 1
ATOM 671 C C . ALA A 1 92 ? -9.113 -12.085 -3.852 1.00 92.44 92 ALA A C 1
ATOM 673 O O . ALA A 1 92 ? -10.315 -12.026 -3.594 1.00 92.44 92 ALA A O 1
ATOM 674 N N . LEU A 1 93 ? -8.479 -11.167 -4.588 1.00 92.81 93 LEU A N 1
ATOM 675 C CA . LEU A 1 93 ? -9.122 -10.007 -5.198 1.00 92.81 93 LEU A CA 1
ATOM 676 C C . LEU A 1 93 ? -10.167 -10.429 -6.233 1.00 92.81 93 LEU A C 1
ATOM 678 O O . LEU A 1 93 ? -11.326 -10.049 -6.102 1.00 92.81 93 LEU A O 1
ATOM 682 N N . ASN A 1 94 ? -9.791 -11.272 -7.199 1.00 92.00 94 ASN A N 1
ATOM 683 C CA . ASN A 1 94 ? -10.709 -11.746 -8.237 1.00 92.00 94 ASN A CA 1
ATOM 684 C C . ASN A 1 94 ? -11.905 -12.491 -7.637 1.00 92.00 94 ASN A C 1
ATOM 686 O O . ASN A 1 94 ? -13.039 -12.275 -8.056 1.00 92.00 94 ASN A O 1
ATOM 690 N N . ALA A 1 95 ? -11.669 -13.330 -6.624 1.00 90.75 95 ALA A N 1
ATOM 691 C CA . ALA A 1 95 ? -12.738 -14.054 -5.949 1.00 90.75 95 ALA A CA 1
ATOM 692 C C . ALA A 1 95 ? -13.720 -13.115 -5.229 1.00 90.75 95 ALA A C 1
ATOM 694 O O . ALA A 1 95 ? -14.918 -13.378 -5.240 1.00 90.75 95 ALA A O 1
ATOM 695 N N . LEU A 1 96 ? -13.242 -12.036 -4.596 1.00 91.38 96 LEU A N 1
ATOM 696 C CA . LEU A 1 96 ? -14.121 -11.079 -3.917 1.00 91.38 96 LEU A CA 1
ATOM 697 C C . LEU A 1 96 ? -14.819 -10.117 -4.889 1.00 91.38 96 LEU A C 1
ATOM 699 O O . LEU A 1 96 ? -15.990 -9.821 -4.675 1.00 91.38 96 LEU A O 1
ATOM 703 N N . LEU A 1 97 ? -14.163 -9.708 -5.978 1.00 91.31 97 LEU A N 1
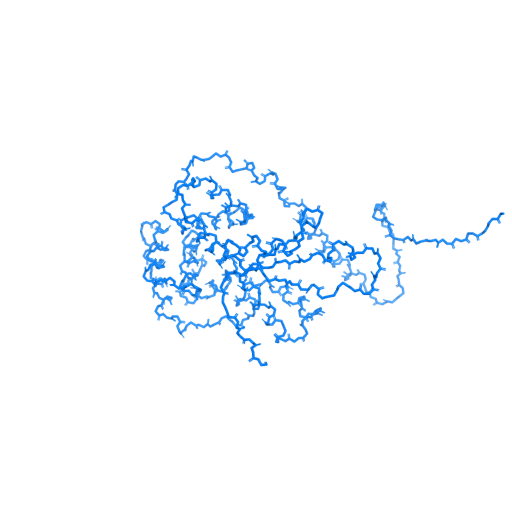ATOM 704 C CA . LEU A 1 97 ? -14.789 -8.921 -7.051 1.00 91.31 97 LEU A CA 1
ATOM 705 C C . LEU A 1 97 ? -15.883 -9.708 -7.783 1.00 91.31 97 LEU A C 1
ATOM 707 O O . LEU A 1 97 ? -16.941 -9.169 -8.085 1.00 91.31 97 LEU A O 1
ATOM 711 N N . ALA A 1 98 ? -15.675 -11.003 -8.029 1.00 88.69 98 ALA A N 1
ATOM 712 C CA . ALA A 1 98 ? -16.715 -11.850 -8.613 1.00 88.69 98 ALA A CA 1
ATOM 713 C C . ALA A 1 98 ? -17.944 -11.972 -7.692 1.00 88.69 98 ALA A C 1
ATOM 715 O O . ALA A 1 98 ? -19.068 -12.103 -8.171 1.00 88.69 98 ALA A O 1
ATOM 716 N N . LYS A 1 99 ? -17.739 -11.901 -6.368 1.00 88.00 99 LYS A N 1
ATOM 717 C CA . LYS A 1 99 ? -18.814 -11.944 -5.366 1.00 88.00 99 LYS A CA 1
ATOM 718 C C . LYS A 1 99 ? -19.525 -10.604 -5.158 1.00 88.00 99 LYS A C 1
ATOM 720 O O . LYS A 1 99 ? -20.648 -10.623 -4.670 1.00 88.00 99 LYS A O 1
ATOM 725 N N . SER A 1 100 ? -18.913 -9.470 -5.513 1.00 83.31 100 SER A N 1
ATOM 726 C CA . SER A 1 100 ? -19.501 -8.137 -5.293 1.00 83.31 100 SER A CA 1
ATOM 727 C C . SER A 1 100 ? -20.623 -7.773 -6.273 1.00 83.31 100 SER A C 1
ATOM 729 O O . SER A 1 100 ? -21.235 -6.722 -6.124 1.00 83.31 100 SER A O 1
ATOM 731 N N . GLY A 1 101 ? -20.905 -8.626 -7.263 1.00 76.88 101 GLY A N 1
ATOM 732 C CA . GLY A 1 101 ? -21.955 -8.396 -8.255 1.00 76.88 101 GLY A CA 1
ATOM 733 C C . GLY A 1 101 ? -21.579 -7.363 -9.322 1.00 76.88 101 GLY A C 1
ATOM 734 O O . GLY A 1 101 ? -20.539 -6.709 -9.263 1.00 76.88 101 GLY A O 1
ATOM 735 N N . THR A 1 102 ? -22.435 -7.236 -10.336 1.00 70.94 102 THR A N 1
ATOM 736 C CA . THR A 1 102 ? -22.206 -6.390 -11.522 1.00 70.94 102 THR A CA 1
ATOM 737 C C . THR A 1 102 ? -22.442 -4.899 -11.278 1.00 70.94 102 THR A C 1
ATOM 739 O O . THR A 1 102 ? -21.952 -4.077 -12.047 1.00 70.94 102 THR A O 1
ATOM 742 N N . SER A 1 103 ? -23.160 -4.532 -10.214 1.00 72.81 103 SER A N 1
ATOM 743 C CA . SER A 1 103 ? -23.424 -3.138 -9.830 1.00 72.81 103 SER A CA 1
ATOM 744 C C . SER A 1 103 ? -22.230 -2.455 -9.153 1.00 72.81 103 SER A C 1
ATOM 746 O O . SER A 1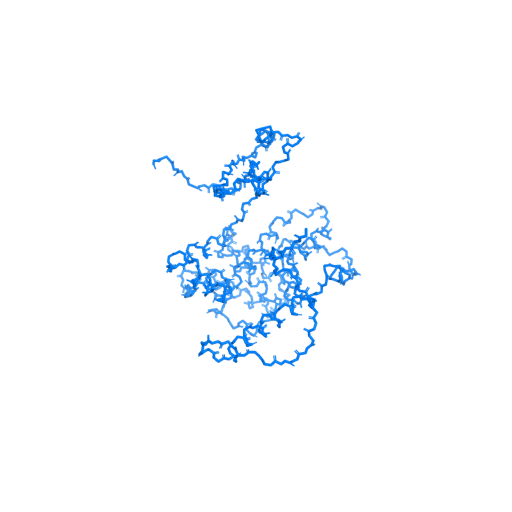 103 ? -22.203 -1.230 -9.034 1.00 72.81 103 SER A O 1
ATOM 748 N N . PHE A 1 104 ? -21.227 -3.219 -8.713 1.00 81.25 104 PHE A N 1
ATOM 749 C CA . PHE A 1 104 ? -20.074 -2.676 -8.009 1.00 81.25 104 PHE A CA 1
ATOM 750 C C . PHE A 1 104 ? -19.067 -2.029 -8.975 1.00 81.25 104 PHE A C 1
ATOM 752 O O . PHE A 1 104 ? -18.250 -2.698 -9.606 1.00 81.25 104 PHE A O 1
ATOM 759 N N . SER A 1 105 ? -19.070 -0.697 -9.044 1.00 82.31 105 SER A N 1
ATOM 760 C CA . SER A 1 105 ? -18.133 0.089 -9.866 1.00 82.31 105 SER A CA 1
ATOM 761 C C . SER A 1 105 ? -16.766 0.320 -9.203 1.00 82.31 105 SER A C 1
ATOM 763 O O . SER A 1 105 ? -15.814 0.761 -9.848 1.00 82.31 105 SER A O 1
ATOM 765 N N . GLY A 1 106 ? -16.628 -0.017 -7.917 1.00 86.88 106 GLY A N 1
ATOM 766 C CA . GLY A 1 106 ? -15.445 0.274 -7.104 1.00 86.88 106 GLY A CA 1
ATOM 767 C C . GLY A 1 106 ? -14.218 -0.609 -7.364 1.00 86.88 106 GLY A C 1
ATOM 768 O O . GLY A 1 106 ? -13.192 -0.427 -6.702 1.00 86.88 106 GLY A O 1
ATOM 769 N N . GLY A 1 107 ? -14.295 -1.559 -8.303 1.00 89.75 107 GLY A N 1
ATOM 770 C CA . GLY A 1 107 ? -13.279 -2.597 -8.505 1.00 89.75 107 GLY A CA 1
ATOM 771 C C . GLY A 1 107 ? -11.892 -2.067 -8.867 1.00 89.75 107 GLY A C 1
ATOM 772 O O . GLY A 1 107 ? -10.897 -2.538 -8.315 1.00 89.75 107 GLY A O 1
ATOM 773 N N . SER A 1 108 ? -11.814 -1.044 -9.725 1.00 91.25 108 SER A N 1
ATOM 774 C CA . SER A 1 108 ? -10.528 -0.435 -10.102 1.00 91.25 108 SER A CA 1
ATOM 775 C C . SER A 1 108 ? -9.833 0.195 -8.897 1.00 91.25 108 SER A C 1
ATOM 777 O O . SER A 1 108 ? -8.641 -0.015 -8.692 1.00 91.25 108 SER A O 1
ATOM 779 N N . PHE A 1 109 ? -10.578 0.929 -8.068 1.00 94.50 109 PHE A N 1
ATOM 780 C CA . PHE A 1 109 ? -10.005 1.588 -6.899 1.00 94.50 109 PHE A CA 1
ATOM 781 C C . PHE A 1 109 ? -9.640 0.581 -5.802 1.00 94.50 109 PHE A C 1
ATOM 783 O O . PHE A 1 109 ? -8.582 0.687 -5.195 1.00 94.50 109 PHE A O 1
ATOM 790 N N . ALA A 1 110 ? -10.449 -0.464 -5.598 1.00 95.50 110 ALA A N 1
ATOM 791 C CA . ALA A 1 110 ? -10.096 -1.538 -4.669 1.00 95.50 110 ALA A CA 1
ATOM 792 C C . ALA A 1 110 ? -8.815 -2.273 -5.102 1.00 95.50 110 ALA A C 1
ATOM 794 O O . ALA A 1 110 ? -7.975 -2.599 -4.266 1.00 95.50 110 ALA A O 1
ATOM 795 N N . THR A 1 111 ? -8.651 -2.495 -6.410 1.00 94.25 111 THR A N 1
ATOM 796 C CA . THR A 1 111 ? -7.443 -3.090 -6.999 1.00 94.25 111 THR A CA 1
ATOM 797 C C . THR A 1 111 ? -6.212 -2.231 -6.714 1.00 94.25 111 THR A C 1
ATOM 799 O O . THR A 1 111 ? -5.205 -2.763 -6.242 1.00 94.25 111 THR A O 1
ATOM 802 N N . GLU A 1 112 ? -6.315 -0.915 -6.927 1.00 95.06 112 GLU A N 1
ATOM 803 C CA . GLU A 1 112 ? -5.243 0.039 -6.622 1.00 95.06 112 GLU A CA 1
ATOM 804 C C . GLU A 1 112 ? -4.857 -0.006 -5.141 1.00 95.06 112 GLU A C 1
ATOM 806 O O . GLU A 1 112 ? -3.689 -0.190 -4.812 1.00 95.06 112 GLU A O 1
ATOM 811 N N . LEU A 1 113 ? -5.836 0.046 -4.232 1.00 97.12 113 LEU A N 1
ATOM 812 C CA . LEU A 1 113 ? -5.576 -0.010 -2.790 1.00 97.12 113 LEU A CA 1
ATOM 813 C C . LEU A 1 113 ? -4.902 -1.321 -2.364 1.00 97.12 113 LEU A C 1
ATOM 815 O O . LEU A 1 113 ? -3.958 -1.301 -1.575 1.00 97.12 113 LEU A O 1
ATOM 819 N N . VAL A 1 114 ? -5.360 -2.470 -2.875 1.00 97.06 114 VAL A N 1
ATOM 820 C CA . VAL A 1 114 ? -4.773 -3.776 -2.531 1.00 97.06 114 VAL A CA 1
ATOM 821 C C . VAL A 1 114 ? -3.319 -3.849 -2.980 1.00 97.06 114 VAL A C 1
ATOM 823 O O . VAL A 1 114 ? -2.444 -4.171 -2.172 1.00 97.06 114 VAL A O 1
ATOM 826 N N . TYR A 1 115 ? -3.046 -3.572 -4.256 1.00 95.44 115 TYR A N 1
ATOM 827 C CA . TYR A 1 115 ? -1.686 -3.682 -4.778 1.00 95.44 115 TYR A CA 1
ATOM 828 C C . TYR A 1 115 ? -0.777 -2.583 -4.241 1.00 9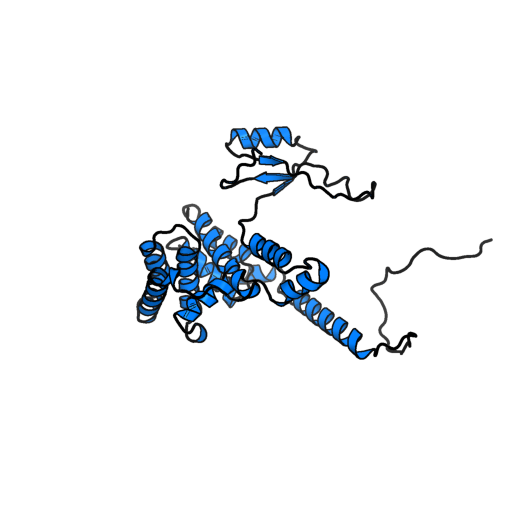5.44 115 TYR A C 1
ATOM 830 O O . TYR A 1 115 ? 0.367 -2.876 -3.905 1.00 95.44 115 TYR A O 1
ATOM 838 N N . GLY A 1 116 ? -1.288 -1.367 -4.083 1.00 95.88 116 GLY A N 1
ATOM 839 C CA . GLY A 1 116 ? -0.575 -0.240 -3.504 1.00 95.88 116 GLY A CA 1
ATOM 840 C C . GLY A 1 116 ? -0.118 -0.497 -2.072 1.00 95.88 116 GLY A C 1
ATOM 841 O O . GLY A 1 116 ? 1.070 -0.354 -1.768 1.00 95.88 116 GLY A O 1
ATOM 842 N N . VAL A 1 117 ? -1.018 -0.986 -1.212 1.00 97.44 117 VAL A N 1
ATOM 843 C CA . VAL A 1 117 ? -0.680 -1.353 0.173 1.00 97.44 117 VAL A CA 1
ATOM 844 C C . VAL A 1 117 ? 0.324 -2.502 0.220 1.00 97.44 117 VAL A C 1
ATOM 846 O O . VAL A 1 117 ? 1.256 -2.458 1.020 1.00 97.44 117 VAL A O 1
ATOM 849 N N . LEU A 1 118 ? 0.165 -3.536 -0.613 1.00 95.56 118 LEU A N 1
ATOM 850 C CA . LEU A 1 118 ? 1.112 -4.657 -0.639 1.00 95.56 118 LEU A CA 1
ATOM 851 C C . LEU A 1 118 ? 2.497 -4.226 -1.133 1.00 95.56 118 LEU A C 1
ATOM 853 O O . LEU A 1 118 ? 3.496 -4.630 -0.539 1.00 95.56 118 LEU A O 1
ATOM 857 N N . ARG A 1 119 ? 2.551 -3.387 -2.174 1.00 94.75 119 ARG A N 1
ATOM 858 C CA . ARG A 1 119 ? 3.791 -2.873 -2.770 1.00 94.75 119 ARG A CA 1
ATOM 859 C C . ARG A 1 119 ? 4.541 -1.921 -1.840 1.00 94.75 119 ARG A C 1
ATOM 861 O O . ARG A 1 119 ? 5.760 -1.901 -1.875 1.00 94.75 119 ARG A O 1
ATOM 868 N N . ASN A 1 120 ? 3.829 -1.191 -0.980 1.00 96.50 120 ASN A N 1
ATOM 869 C CA . ASN A 1 120 ? 4.410 -0.194 -0.074 1.00 96.50 120 ASN A CA 1
ATOM 870 C C . ASN A 1 120 ? 4.414 -0.631 1.397 1.00 96.50 120 ASN A C 1
ATOM 872 O O . ASN A 1 120 ? 4.678 0.181 2.280 1.00 96.50 120 ASN A O 1
ATOM 876 N N . ARG A 1 121 ? 4.121 -1.901 1.702 1.00 96.19 121 ARG A N 1
ATOM 877 C CA . ARG A 1 121 ? 3.825 -2.344 3.073 1.00 96.19 121 ARG A CA 1
ATOM 878 C C . ARG A 1 121 ? 4.901 -1.984 4.099 1.00 96.19 121 ARG A C 1
ATOM 880 O O . ARG A 1 121 ? 4.547 -1.529 5.181 1.00 96.19 121 ARG A O 1
ATOM 887 N N . ALA A 1 122 ? 6.180 -2.200 3.792 1.00 96.81 122 ALA A N 1
ATOM 888 C CA . ALA A 1 122 ? 7.262 -1.927 4.741 1.00 96.81 122 ALA A CA 1
ATOM 889 C C . ALA A 1 122 ? 7.454 -0.419 4.955 1.00 96.81 122 ALA A C 1
ATOM 891 O O . ALA A 1 122 ? 7.661 0.019 6.084 1.00 96.81 122 ALA A O 1
ATOM 892 N N . SER A 1 123 ? 7.315 0.369 3.887 1.00 97.38 123 SER A N 1
ATOM 893 C CA . SER A 1 123 ? 7.365 1.833 3.938 1.00 97.38 123 SER A CA 1
ATOM 894 C C . SER A 1 123 ? 6.199 2.404 4.756 1.00 97.38 123 SER A C 1
ATOM 896 O O . SER A 1 123 ? 6.398 3.193 5.678 1.00 97.38 123 SER A O 1
ATOM 898 N N . LEU A 1 124 ? 4.977 1.921 4.509 1.00 98.00 124 LEU A N 1
ATOM 899 C CA . LEU A 1 124 ? 3.783 2.297 5.272 1.00 98.00 124 LEU A CA 1
ATOM 900 C C . LEU A 1 124 ? 3.917 1.924 6.752 1.00 98.00 124 LEU A C 1
ATOM 902 O O . LEU A 1 124 ? 3.593 2.732 7.621 1.00 98.00 124 LEU A O 1
ATOM 906 N N . ASP A 1 125 ? 4.419 0.723 7.048 1.00 97.88 125 ASP A N 1
ATOM 907 C CA . ASP A 1 125 ? 4.676 0.284 8.421 1.00 97.88 125 ASP A CA 1
ATOM 908 C C . ASP A 1 125 ? 5.757 1.146 9.097 1.00 97.88 125 ASP A C 1
ATOM 910 O O . ASP A 1 125 ? 5.623 1.473 10.274 1.00 97.88 125 ASP A O 1
ATOM 914 N N . HIS A 1 126 ? 6.788 1.589 8.371 1.00 98.06 126 HIS A N 1
ATOM 915 C CA . HIS A 1 126 ? 7.792 2.521 8.898 1.00 98.06 126 HIS A CA 1
ATOM 916 C C . HIS A 1 126 ? 7.168 3.861 9.305 1.00 98.06 126 HIS A C 1
ATOM 918 O O . HIS A 1 126 ? 7.390 4.335 10.420 1.00 98.06 126 HIS A O 1
ATOM 924 N N . PHE A 1 127 ? 6.338 4.459 8.447 1.00 98.19 127 PHE A N 1
ATOM 925 C CA . PHE A 1 127 ? 5.667 5.723 8.767 1.00 98.19 127 PHE A CA 1
ATOM 926 C C . PHE A 1 127 ? 4.652 5.582 9.905 1.00 98.19 127 PHE A C 1
ATOM 928 O O . PHE A 1 127 ? 4.627 6.405 10.822 1.00 98.19 127 PHE A O 1
ATOM 935 N N . LEU A 1 128 ? 3.841 4.521 9.899 1.00 98.25 128 LEU A N 1
ATOM 936 C CA . LEU A 1 128 ? 2.895 4.249 10.984 1.00 98.25 128 LEU A CA 1
ATOM 937 C C . LEU A 1 128 ? 3.619 3.952 12.308 1.00 98.25 128 LEU A C 1
ATOM 939 O O . LEU A 1 128 ? 3.155 4.379 13.366 1.00 98.25 128 LEU A O 1
ATOM 943 N N . GLY A 1 129 ? 4.771 3.278 12.256 1.00 97.94 129 GLY A N 1
ATOM 944 C CA . GLY A 1 129 ? 5.603 2.947 13.414 1.00 97.94 129 GLY A CA 1
ATOM 945 C C . GLY A 1 129 ? 6.166 4.166 14.151 1.00 97.94 129 GLY A C 1
ATOM 946 O O . GLY A 1 129 ? 6.402 4.097 15.355 1.00 97.94 129 GLY A O 1
ATOM 947 N N . GLN A 1 130 ? 6.306 5.308 13.471 1.00 97.62 130 GLN A N 1
ATOM 948 C CA . GLN A 1 130 ? 6.692 6.580 14.103 1.00 97.62 130 GLN A CA 1
ATOM 949 C C . GLN A 1 130 ? 5.562 7.210 14.930 1.00 97.62 130 GLN A C 1
ATOM 951 O O . GLN A 1 130 ? 5.803 8.105 15.741 1.00 97.62 130 GLN A O 1
ATOM 956 N N . LEU A 1 131 ? 4.319 6.774 14.715 1.00 97.50 131 LEU A N 1
ATOM 957 C CA . LEU A 1 131 ? 3.127 7.345 15.343 1.00 97.50 131 LEU A CA 1
ATOM 958 C C . LEU A 1 131 ? 2.499 6.406 16.371 1.00 97.50 131 LEU A C 1
ATOM 960 O O . LEU A 1 131 ? 1.781 6.867 17.259 1.00 97.50 131 LEU A O 1
ATOM 964 N N . THR A 1 132 ? 2.720 5.098 16.242 1.00 96.88 132 THR A N 1
ATOM 965 C CA . THR A 1 132 ? 2.131 4.100 17.132 1.00 96.88 132 THR A CA 1
ATOM 966 C C . THR A 1 132 ? 2.914 2.789 17.159 1.00 96.88 132 THR A C 1
ATOM 968 O O . THR A 1 132 ? 3.680 2.471 16.255 1.00 96.88 132 THR A O 1
ATOM 971 N N . ASN A 1 133 ? 2.682 1.977 18.193 1.00 96.50 133 ASN A N 1
ATOM 972 C CA . ASN A 1 133 ? 3.251 0.638 18.296 1.00 96.50 133 ASN A CA 1
ATOM 973 C C . ASN A 1 133 ? 2.405 -0.375 17.503 1.00 96.50 133 ASN A C 1
ATOM 975 O O . ASN A 1 133 ? 1.347 -0.826 17.957 1.00 96.50 133 ASN A O 1
ATOM 979 N N . LEU A 1 134 ? 2.904 -0.770 16.329 1.00 95.75 134 LEU A N 1
ATOM 980 C CA . LEU A 1 134 ? 2.205 -1.690 15.425 1.00 95.75 134 LEU A CA 1
ATOM 981 C C . LEU A 1 134 ? 2.002 -3.087 16.021 1.00 95.75 134 LEU A C 1
ATOM 983 O O . LEU A 1 134 ? 0.970 -3.701 15.768 1.00 95.75 134 LEU A O 1
ATOM 987 N N . ASN A 1 135 ? 2.914 -3.559 16.876 1.00 94.56 135 ASN A N 1
ATOM 988 C CA . ASN A 1 135 ? 2.823 -4.887 17.498 1.00 94.56 135 ASN A CA 1
ATOM 989 C C . ASN A 1 135 ? 1.659 -4.994 18.494 1.00 94.56 135 ASN A C 1
ATOM 991 O O . ASN A 1 135 ? 1.211 -6.093 18.811 1.00 94.56 135 ASN A O 1
ATOM 995 N N . ARG A 1 136 ? 1.161 -3.857 18.996 1.00 94.94 136 ARG A N 1
ATOM 996 C CA . ARG A 1 136 ? -0.010 -3.792 19.886 1.00 94.94 136 ARG A CA 1
ATOM 997 C C . ARG A 1 136 ? -1.323 -3.573 19.134 1.00 94.94 136 ARG A C 1
ATOM 999 O O . ARG A 1 136 ? -2.376 -3.506 19.767 1.00 94.94 136 ARG A O 1
ATOM 1006 N N . THR A 1 137 ? -1.267 -3.434 17.812 1.00 95.75 137 THR A N 1
ATOM 1007 C CA . THR A 1 137 ? -2.433 -3.174 16.967 1.00 95.75 137 THR A CA 1
ATOM 1008 C C . THR A 1 137 ? -2.891 -4.477 16.323 1.00 95.75 137 THR A C 1
ATOM 1010 O O . THR A 1 137 ? -2.096 -5.191 15.718 1.00 95.75 137 THR A O 1
ATOM 1013 N N . ASP A 1 138 ? -4.180 -4.803 16.440 1.00 95.00 138 ASP A N 1
ATOM 1014 C CA . ASP A 1 138 ? -4.719 -5.998 15.794 1.00 95.00 138 ASP A CA 1
ATOM 1015 C C . ASP A 1 138 ? -4.644 -5.885 14.262 1.00 95.00 138 ASP A C 1
ATOM 1017 O O . ASP A 1 138 ? -4.709 -4.794 13.691 1.00 95.00 138 ASP A O 1
ATOM 1021 N N . VAL A 1 139 ? -4.539 -7.029 13.585 1.00 95.12 139 VAL A N 1
ATOM 1022 C CA . VAL A 1 139 ? -4.333 -7.103 12.130 1.00 95.12 139 VAL A CA 1
ATOM 1023 C C . VAL A 1 139 ? -5.420 -6.359 11.347 1.00 95.12 139 VAL A C 1
ATOM 1025 O O . VAL A 1 139 ? -5.116 -5.750 10.322 1.00 95.12 139 VAL A O 1
ATOM 1028 N N . SER A 1 140 ? -6.672 -6.380 11.816 1.00 96.06 140 SER A N 1
ATOM 1029 C CA . SER A 1 140 ? -7.788 -5.705 11.145 1.00 96.06 140 SER A CA 1
ATOM 1030 C C . SER A 1 140 ? -7.628 -4.191 11.190 1.00 96.06 140 SER A C 1
ATOM 1032 O O . SER A 1 140 ? -7.664 -3.533 10.147 1.00 96.06 140 SER A O 1
ATOM 1034 N N . THR A 1 141 ? -7.368 -3.646 12.378 1.00 97.69 141 THR A N 1
ATOM 1035 C CA . THR A 1 141 ? -7.111 -2.212 12.562 1.00 97.69 141 THR A CA 1
ATOM 1036 C C . THR A 1 141 ? -5.841 -1.776 11.830 1.00 97.69 141 THR A C 1
ATOM 1038 O O . THR A 1 141 ? -5.845 -0.751 11.154 1.00 97.69 141 THR A O 1
ATOM 1041 N N . LEU A 1 142 ? -4.767 -2.569 11.889 1.00 97.94 142 LEU A N 1
ATOM 1042 C CA . LEU A 1 142 ? -3.519 -2.267 11.183 1.00 97.94 142 LEU A CA 1
ATOM 1043 C C . LEU A 1 142 ? -3.709 -2.261 9.659 1.00 97.94 142 LEU A C 1
ATOM 1045 O O . LEU A 1 142 ? -3.122 -1.440 8.963 1.00 97.94 142 LEU A O 1
ATOM 1049 N N . THR A 1 143 ? -4.557 -3.145 9.130 1.00 98.00 143 THR A N 1
ATOM 1050 C CA . THR A 1 143 ? -4.898 -3.163 7.699 1.00 98.00 143 THR A CA 1
ATOM 1051 C C . THR A 1 143 ? -5.653 -1.896 7.295 1.00 98.00 143 THR A C 1
ATOM 1053 O O . THR A 1 143 ? -5.326 -1.305 6.271 1.00 98.00 143 THR A O 1
ATOM 1056 N N . ALA A 1 144 ? -6.597 -1.426 8.117 1.00 98.19 144 ALA A N 1
ATOM 1057 C CA . ALA A 1 144 ? -7.289 -0.158 7.883 1.00 98.19 144 ALA A CA 1
ATOM 1058 C C . ALA A 1 144 ? -6.330 1.047 7.943 1.00 98.19 144 ALA A C 1
ATOM 1060 O O . ALA A 1 144 ? -6.379 1.920 7.078 1.00 98.19 144 ALA A O 1
ATOM 1061 N N . LEU A 1 145 ? -5.402 1.058 8.909 1.00 98.62 145 LEU A N 1
ATOM 1062 C CA . LEU A 1 145 ? -4.352 2.077 8.999 1.00 98.62 145 LEU A CA 1
ATOM 1063 C C . LEU A 1 145 ? -3.461 2.100 7.755 1.00 98.62 145 LEU A C 1
ATOM 1065 O O . LEU A 1 145 ? -3.156 3.176 7.257 1.00 98.62 145 LEU A O 1
ATOM 1069 N N . ARG A 1 146 ? -3.066 0.933 7.233 1.00 98.62 146 ARG A N 1
ATOM 1070 C CA . ARG A 1 146 ? -2.259 0.842 6.008 1.00 98.62 146 ARG A CA 1
ATOM 1071 C C . ARG A 1 146 ? -2.997 1.376 4.785 1.00 98.62 146 ARG A C 1
ATOM 1073 O O . ARG A 1 146 ? -2.379 2.079 3.999 1.00 98.62 146 ARG A O 1
ATOM 1080 N N . ILE A 1 147 ? -4.292 1.076 4.640 1.00 98.62 147 ILE A N 1
ATOM 1081 C CA . ILE A 1 147 ? -5.122 1.625 3.554 1.00 98.62 147 ILE A CA 1
ATOM 1082 C C . ILE A 1 147 ? -5.153 3.153 3.647 1.00 98.62 147 ILE A C 1
ATOM 1084 O O . ILE A 1 147 ? -4.757 3.822 2.699 1.00 98.62 147 ILE A O 1
ATOM 1088 N N . GLY A 1 148 ? -5.526 3.704 4.806 1.00 98.38 148 GLY A N 1
ATOM 1089 C CA . GLY A 1 148 ? -5.587 5.157 4.988 1.00 98.38 148 GLY A CA 1
ATOM 1090 C C . GLY A 1 148 ? -4.227 5.839 4.814 1.00 98.38 148 GLY A C 1
ATOM 1091 O O . GLY A 1 148 ? -4.141 6.893 4.196 1.00 98.38 148 GLY A O 1
ATOM 1092 N N . ALA A 1 149 ? -3.147 5.229 5.309 1.00 98.50 149 ALA A N 1
ATOM 1093 C CA . ALA A 1 149 ? -1.792 5.741 5.120 1.00 98.50 149 ALA A CA 1
ATOM 1094 C C . ALA A 1 149 ? -1.366 5.719 3.649 1.00 98.50 149 ALA A C 1
ATOM 1096 O O . ALA A 1 149 ? -0.746 6.674 3.194 1.00 98.50 149 ALA A O 1
ATOM 1097 N N . TYR A 1 150 ? -1.717 4.666 2.908 1.00 98.38 150 TYR A N 1
ATOM 1098 C CA . TYR A 1 150 ? -1.429 4.579 1.482 1.00 98.38 150 TYR A CA 1
ATOM 1099 C C . TYR A 1 150 ? -2.146 5.676 0.697 1.00 98.38 150 TYR A C 1
ATOM 1101 O O . TYR A 1 150 ? -1.510 6.383 -0.078 1.00 98.38 150 TYR A O 1
ATOM 1109 N N . GLU A 1 151 ? -3.439 5.873 0.956 1.00 98.12 151 GLU A N 1
ATOM 1110 C CA . GLU A 1 151 ? -4.208 6.942 0.318 1.00 98.12 151 GLU A CA 1
ATOM 1111 C C . GLU A 1 151 ? -3.637 8.322 0.627 1.00 98.12 151 GLU A C 1
ATOM 1113 O O . GLU A 1 151 ? -3.466 9.119 -0.286 1.00 98.12 151 GLU A O 1
ATOM 1118 N N . LEU A 1 152 ? -3.300 8.586 1.892 1.00 97.81 152 LEU A N 1
ATOM 1119 C CA . LEU A 1 152 ? -2.703 9.856 2.289 1.00 97.81 152 LEU A CA 1
ATOM 1120 C C . LEU A 1 152 ? -1.358 10.068 1.583 1.00 97.81 152 LEU A C 1
ATOM 1122 O O . LEU A 1 152 ? -1.138 11.118 0.995 1.00 97.81 152 LEU A O 1
ATOM 1126 N N . LEU A 1 153 ? -0.449 9.096 1.642 1.00 96.25 153 LEU A N 1
ATOM 1127 C CA . LEU A 1 153 ? 0.941 9.289 1.221 1.00 96.25 153 LEU A CA 1
ATOM 1128 C C . LEU A 1 153 ? 1.168 9.153 -0.290 1.00 96.25 153 LEU A C 1
ATOM 1130 O O . LEU A 1 153 ? 2.120 9.746 -0.791 1.00 96.25 153 LEU A O 1
ATOM 1134 N N . HIS A 1 154 ? 0.337 8.385 -0.999 1.00 95.25 154 HIS A N 1
ATOM 1135 C CA . HIS A 1 154 ? 0.590 8.018 -2.397 1.00 95.25 154 HIS A CA 1
ATOM 1136 C C . HIS A 1 154 ? -0.523 8.405 -3.370 1.00 95.25 154 HIS A C 1
ATOM 1138 O O . HIS A 1 154 ? -0.272 8.392 -4.573 1.00 95.25 154 HIS A O 1
ATOM 1144 N N . LEU A 1 155 ? -1.730 8.724 -2.893 1.00 95.19 155 LEU A N 1
ATOM 1145 C CA . LEU A 1 155 ? -2.853 9.089 -3.755 1.00 95.19 155 LEU A CA 1
ATOM 1146 C C . LEU A 1 155 ? -3.272 10.546 -3.529 1.00 95.19 155 LEU A C 1
ATOM 1148 O O . LEU A 1 155 ? -3.027 11.140 -2.485 1.00 95.19 155 LEU A O 1
ATOM 1152 N N . GLU A 1 156 ? -3.988 11.110 -4.497 1.00 92.88 156 GLU A N 1
ATOM 1153 C CA . GLU A 1 156 ? -4.542 12.473 -4.429 1.00 92.88 156 GLU A CA 1
ATOM 1154 C C . GLU A 1 156 ? -5.918 12.514 -3.737 1.00 92.88 156 GLU A C 1
ATOM 1156 O O . GLU A 1 156 ? -6.765 13.363 -4.013 1.00 92.88 156 GLU A O 1
ATOM 1161 N N . THR A 1 157 ? -6.186 11.561 -2.840 1.00 92.94 157 THR A N 1
ATOM 1162 C CA . THR A 1 157 ? -7.456 11.528 -2.105 1.00 92.94 157 THR A CA 1
ATOM 1163 C C . THR A 1 157 ? -7.453 12.620 -1.044 1.00 92.94 157 THR A C 1
ATOM 1165 O O . THR A 1 157 ? -6.505 12.732 -0.273 1.00 92.94 157 THR A O 1
ATOM 1168 N N . ALA A 1 158 ? -8.534 13.401 -0.958 1.00 95.88 158 ALA A N 1
ATOM 1169 C CA . ALA A 1 158 ? -8.663 14.425 0.072 1.00 95.88 158 ALA A CA 1
ATOM 1170 C C . ALA A 1 158 ? -8.471 13.824 1.475 1.00 95.88 158 ALA A C 1
ATOM 1172 O O . ALA A 1 158 ? -9.132 12.845 1.831 1.00 95.88 158 ALA A O 1
ATOM 1173 N N . ASP A 1 159 ? -7.609 14.442 2.288 1.00 96.56 159 ASP A N 1
ATOM 1174 C CA . ASP A 1 159 ? -7.194 13.910 3.591 1.00 96.56 159 ASP A CA 1
ATOM 1175 C C . ASP A 1 159 ? -8.377 13.503 4.486 1.00 96.56 159 ASP A C 1
ATOM 1177 O O . ASP A 1 159 ? -8.357 12.438 5.104 1.00 96.56 159 ASP A O 1
ATOM 1181 N N . TYR A 1 160 ? -9.439 14.317 4.538 1.00 95.50 160 TYR A N 1
ATOM 1182 C CA . TYR A 1 160 ? -10.622 14.008 5.348 1.00 95.50 160 TYR A CA 1
ATOM 1183 C C . TYR A 1 160 ? -11.344 12.742 4.867 1.00 95.50 160 TYR A C 1
ATOM 1185 O O . TYR A 1 160 ? -11.834 11.973 5.693 1.00 95.50 160 TYR A O 1
ATOM 1193 N N . ALA A 1 161 ? -11.399 12.515 3.552 1.00 95.56 161 ALA A N 1
ATOM 1194 C CA . ALA A 1 161 ? -12.051 11.358 2.959 1.00 95.56 161 ALA A CA 1
ATOM 1195 C C . ALA A 1 161 ? -11.225 10.097 3.227 1.00 95.56 161 ALA A C 1
ATOM 1197 O O . ALA A 1 161 ? -11.764 9.136 3.770 1.00 95.56 161 ALA A O 1
ATOM 1198 N N . ALA A 1 162 ? -9.913 10.134 2.963 1.00 96.62 162 ALA A N 1
ATOM 1199 C CA . ALA A 1 162 ? -9.006 9.019 3.247 1.00 96.62 162 ALA A CA 1
ATOM 1200 C C . ALA A 1 162 ? -9.069 8.597 4.726 1.00 96.62 162 ALA A C 1
ATOM 1202 O O . ALA A 1 162 ? -9.188 7.412 5.042 1.00 96.62 162 ALA A O 1
ATOM 1203 N N . VAL A 1 163 ? -9.056 9.569 5.648 1.00 97.56 163 VAL A N 1
ATOM 1204 C CA . VAL A 1 163 ? -9.158 9.307 7.090 1.00 97.56 163 VAL A CA 1
ATOM 1205 C C . VAL A 1 163 ? -10.522 8.722 7.456 1.00 97.56 163 VAL A C 1
ATOM 1207 O O . VAL A 1 163 ? -10.572 7.653 8.061 1.00 97.56 163 VAL A O 1
ATOM 1210 N N . ASN A 1 164 ? -11.625 9.401 7.127 1.00 96.81 164 ASN A N 1
ATOM 1211 C CA . ASN A 1 164 ? -12.962 8.987 7.567 1.00 96.81 164 ASN A CA 1
ATOM 1212 C C . ASN A 1 164 ? -13.323 7.599 7.039 1.00 96.81 164 ASN A C 1
ATOM 1214 O O . ASN A 1 164 ? -13.805 6.747 7.788 1.00 96.81 164 ASN A O 1
ATOM 1218 N N . GLU A 1 165 ? -13.034 7.363 5.766 1.00 96.62 165 GLU A N 1
ATOM 1219 C CA . GLU A 1 165 ? -13.337 6.109 5.101 1.00 96.62 165 GLU A CA 1
ATOM 1220 C C . GLU A 1 165 ? -12.492 4.959 5.653 1.00 96.62 165 GLU A C 1
ATOM 1222 O O . GLU A 1 165 ? -13.040 3.914 6.002 1.00 96.62 165 GLU A O 1
ATOM 1227 N N . ALA A 1 166 ? -11.179 5.146 5.828 1.00 96.81 166 ALA A N 1
ATOM 1228 C CA . ALA A 1 166 ? -10.325 4.117 6.423 1.00 96.81 166 ALA A CA 1
ATOM 1229 C C . ALA A 1 166 ? -10.721 3.812 7.879 1.00 96.81 166 ALA A C 1
ATOM 1231 O O . ALA A 1 166 ? -10.723 2.657 8.303 1.00 96.81 166 ALA A O 1
ATOM 1232 N N . VAL A 1 167 ? -11.107 4.832 8.651 1.00 97.06 167 VAL A N 1
ATOM 1233 C CA . VAL A 1 167 ? -11.575 4.677 10.037 1.00 97.06 167 VAL A CA 1
ATOM 1234 C C . VAL A 1 167 ? -12.918 3.945 10.102 1.00 97.06 167 VAL A C 1
ATOM 1236 O O . VAL A 1 167 ? -13.148 3.200 11.056 1.00 97.06 167 VAL A O 1
ATOM 1239 N N . SER A 1 168 ? -13.786 4.108 9.100 1.00 96.50 168 SER A N 1
ATOM 1240 C CA . SER A 1 168 ? -15.080 3.411 9.024 1.00 96.50 168 SER A CA 1
ATOM 1241 C C . SER A 1 168 ? -14.943 1.886 8.906 1.00 96.50 168 SER A C 1
ATOM 1243 O O . SER A 1 168 ? -15.824 1.157 9.359 1.00 96.50 168 SER A O 1
ATOM 1245 N N . LEU A 1 169 ? -13.799 1.399 8.404 1.00 96.25 169 LEU A N 1
ATOM 1246 C CA . LEU A 1 169 ? -13.459 -0.029 8.342 1.00 96.25 169 LEU A CA 1
ATOM 1247 C C . LEU A 1 169 ? -13.261 -0.656 9.731 1.00 96.25 169 LEU A C 1
ATOM 1249 O O . LEU A 1 169 ? -13.257 -1.880 9.875 1.00 96.25 169 LEU A O 1
ATOM 1253 N N . VAL A 1 170 ? -13.044 0.169 10.758 1.00 96.56 170 VAL A N 1
ATOM 1254 C CA . VAL A 1 170 ? -12.838 -0.279 12.134 1.00 96.56 170 VAL A CA 1
ATOM 1255 C C . VAL A 1 170 ? -14.168 -0.203 12.892 1.00 96.56 170 VAL A C 1
ATOM 1257 O O . VAL A 1 170 ? -14.782 0.866 12.935 1.00 96.56 170 VAL A O 1
ATOM 1260 N N . PRO A 1 171 ? -14.604 -1.290 13.560 1.00 93.44 171 PRO A N 1
ATOM 1261 C CA . PRO A 1 171 ? -15.835 -1.282 14.341 1.00 93.44 171 PRO A CA 1
ATOM 1262 C C . PRO A 1 171 ? -15.876 -0.167 15.387 1.00 93.44 171 PRO A C 1
ATOM 1264 O O . PRO A 1 171 ? -14.854 0.227 15.960 1.00 93.44 171 PRO A O 1
ATOM 1267 N N . SER A 1 172 ? -17.087 0.312 15.673 1.00 93.38 172 SER A N 1
ATOM 1268 C CA . SER A 1 172 ? -17.329 1.338 16.682 1.00 93.38 172 SER A CA 1
ATOM 1269 C C . SER A 1 172 ? -16.661 1.027 18.017 1.00 93.38 172 SER A C 1
ATOM 1271 O O . SER A 1 172 ? -16.866 -0.037 18.585 1.00 93.38 172 SER A O 1
ATOM 1273 N N . GLY A 1 173 ? -15.882 1.977 18.546 1.00 95.19 173 GLY A N 1
ATOM 1274 C CA . GLY A 1 173 ? -15.272 1.840 19.866 1.00 95.19 173 GLY A CA 1
ATOM 1275 C C . GLY A 1 173 ? -13.902 2.508 20.003 1.00 95.19 173 GLY A C 1
ATOM 1276 O O . GLY A 1 173 ? -13.531 3.357 19.185 1.00 95.19 173 GLY A O 1
ATOM 1277 N N . PRO A 1 174 ? -13.132 2.130 21.042 1.00 95.62 174 PRO A N 1
ATOM 1278 C CA . PRO A 1 174 ? -11.807 2.686 21.313 1.00 95.62 174 PRO A CA 1
ATOM 1279 C C . PRO A 1 174 ? -10.826 2.527 20.147 1.00 95.62 174 PRO A C 1
ATOM 1281 O O . PRO A 1 174 ? -10.101 3.467 19.831 1.00 95.62 174 PRO A O 1
ATOM 1284 N N . ARG A 1 175 ? -10.849 1.377 19.459 1.00 96.06 175 ARG A N 1
ATOM 1285 C CA . ARG A 1 175 ? -9.962 1.098 18.316 1.00 96.06 175 ARG A CA 1
ATOM 1286 C C . ARG A 1 175 ? -10.203 2.045 17.145 1.00 96.06 175 ARG A C 1
ATOM 1288 O O . ARG A 1 175 ? -9.246 2.532 16.557 1.00 96.06 175 ARG A O 1
ATOM 1295 N N . ARG A 1 176 ? -11.464 2.377 16.855 1.00 96.88 176 ARG A N 1
ATOM 1296 C CA . ARG A 1 176 ? -11.809 3.354 15.816 1.00 96.88 176 ARG A CA 1
ATOM 1297 C C . ARG A 1 176 ? -11.301 4.754 16.157 1.00 96.88 176 ARG A C 1
ATOM 1299 O O . ARG A 1 176 ? -10.738 5.430 15.302 1.00 96.88 176 ARG A O 1
ATOM 1306 N N . ARG A 1 177 ? -11.447 5.182 17.418 1.00 97.56 177 ARG A N 1
ATOM 1307 C CA . ARG A 1 177 ? -10.897 6.470 17.886 1.00 97.56 177 ARG A CA 1
ATOM 1308 C C . ARG A 1 177 ? -9.374 6.504 17.778 1.00 97.56 177 ARG A C 1
ATOM 1310 O O . ARG A 1 177 ? -8.824 7.509 17.340 1.00 97.56 177 ARG A O 1
ATOM 1317 N N . PHE A 1 178 ? -8.718 5.402 18.130 1.00 98.06 178 PHE A N 1
ATOM 1318 C CA . PHE A 1 178 ? -7.280 5.230 17.958 1.00 98.06 178 PHE A CA 1
ATOM 1319 C C . PHE A 1 178 ? -6.865 5.326 16.483 1.00 98.06 178 PHE A C 1
ATOM 1321 O O . PHE A 1 178 ? -5.998 6.133 16.160 1.00 98.06 178 PHE A O 1
ATOM 1328 N N . ALA A 1 179 ? -7.519 4.584 15.583 1.00 98.19 179 ALA A N 1
ATOM 1329 C CA . ALA A 1 179 ? -7.212 4.623 14.155 1.00 98.19 179 ALA A CA 1
ATOM 1330 C C . ALA A 1 179 ? -7.349 6.042 13.578 1.00 98.19 179 ALA A C 1
ATOM 1332 O O . ALA A 1 179 ? -6.460 6.523 12.876 1.00 98.19 179 ALA A O 1
ATOM 1333 N N . ASN A 1 180 ? -8.415 6.750 13.963 1.00 98.25 180 ASN A N 1
ATOM 1334 C CA . ASN A 1 180 ? -8.634 8.145 13.589 1.00 98.25 180 ASN A CA 1
ATOM 1335 C C . ASN A 1 180 ? -7.520 9.065 14.101 1.00 98.25 180 ASN A C 1
ATOM 1337 O O . ASN A 1 180 ? -6.998 9.885 13.351 1.00 98.25 180 ASN A O 1
ATOM 1341 N N . ALA A 1 181 ? -7.123 8.921 15.367 1.00 98.25 181 ALA A N 1
ATOM 1342 C CA . ALA A 1 181 ? -6.047 9.722 15.941 1.00 98.25 181 ALA A CA 1
ATOM 1343 C C . ALA A 1 181 ? -4.715 9.504 15.203 1.00 98.25 181 ALA A C 1
ATOM 1345 O O . ALA A 1 181 ? -4.030 10.479 14.891 1.00 98.25 181 ALA A O 1
ATOM 1346 N N . VAL A 1 182 ? -4.377 8.251 14.874 1.00 98.44 182 VAL A N 1
ATOM 1347 C CA . VAL A 1 182 ? -3.153 7.906 14.135 1.00 98.44 182 VAL A CA 1
ATOM 1348 C C . VAL A 1 182 ? -3.170 8.509 12.730 1.00 98.44 182 VAL A C 1
ATOM 1350 O O . VAL A 1 182 ? -2.230 9.218 12.378 1.00 98.44 182 VAL A O 1
ATOM 1353 N N . LEU A 1 183 ? -4.236 8.312 11.947 1.00 98.50 183 LEU A N 1
ATOM 1354 C CA . LEU A 1 183 ? -4.295 8.825 10.570 1.00 98.50 183 LEU A CA 1
ATOM 1355 C C . LEU A 1 183 ? -4.363 10.359 10.509 1.00 98.50 183 LEU A C 1
ATOM 1357 O O . LEU A 1 183 ? -3.711 10.968 9.663 1.00 98.50 183 LEU A O 1
ATOM 1361 N N . ARG A 1 184 ? -5.060 11.015 11.448 1.00 98.06 184 ARG A N 1
ATOM 1362 C CA . ARG A 1 184 ? -5.029 12.489 11.558 1.00 98.06 184 ARG A CA 1
ATOM 1363 C C . ARG A 1 184 ? -3.668 13.014 12.005 1.00 98.06 184 ARG A C 1
ATOM 1365 O O . ARG A 1 184 ? -3.296 14.131 11.652 1.00 98.06 184 ARG A O 1
ATOM 1372 N N . SER A 1 185 ? -2.937 12.251 12.817 1.00 98.12 185 SER A N 1
ATOM 1373 C CA . SER A 1 185 ? -1.550 12.573 13.158 1.00 98.12 185 SER A CA 1
ATOM 1374 C C . SER A 1 185 ? -0.661 12.466 11.919 1.00 98.12 185 SER A C 1
ATOM 1376 O O . SER A 1 185 ? 0.063 13.413 11.628 1.00 98.12 185 SER A O 1
ATOM 1378 N N . LEU A 1 186 ? -0.796 11.384 11.143 1.00 98.06 186 LEU A N 1
ATOM 1379 C CA . LEU A 1 186 ? -0.056 11.156 9.899 1.00 98.06 186 LEU A CA 1
ATOM 1380 C C . LEU A 1 186 ? -0.279 12.278 8.878 1.00 98.06 186 LEU A C 1
ATOM 1382 O O . LEU A 1 186 ? 0.690 12.855 8.394 1.00 98.06 186 LEU A O 1
ATOM 1386 N N . SER A 1 187 ? -1.541 12.624 8.603 1.00 96.88 187 SER A N 1
ATOM 1387 C CA . SER A 1 187 ? -1.911 13.711 7.684 1.00 96.88 187 SER A CA 1
ATOM 1388 C C . SER A 1 187 ? -1.266 15.044 8.093 1.00 96.88 187 SER A C 1
ATOM 1390 O O . SER A 1 187 ? -0.555 15.654 7.298 1.00 96.88 187 SER A O 1
ATOM 1392 N N . ARG A 1 188 ? -1.398 15.454 9.364 1.00 96.50 188 ARG A N 1
ATOM 1393 C CA . ARG A 1 188 ? -0.848 16.736 9.851 1.00 96.50 188 ARG A CA 1
ATOM 1394 C C . ARG A 1 188 ? 0.674 16.774 9.926 1.00 96.50 188 ARG A C 1
ATOM 1396 O O . ARG A 1 188 ? 1.267 17.833 9.759 1.00 96.50 188 ARG A O 1
ATOM 1403 N N . ARG A 1 189 ? 1.307 15.644 10.245 1.00 95.31 189 ARG A N 1
ATOM 1404 C CA . ARG A 1 189 ? 2.752 15.557 10.497 1.00 95.31 189 ARG A CA 1
ATOM 1405 C C . ARG A 1 189 ? 3.546 15.071 9.291 1.00 95.31 189 ARG A C 1
ATOM 1407 O O . ARG A 1 189 ? 4.739 14.834 9.454 1.00 95.31 189 ARG A O 1
ATOM 1414 N N . ARG A 1 190 ? 2.933 14.950 8.106 1.00 93.00 190 ARG A N 1
ATOM 1415 C CA . ARG A 1 190 ? 3.545 14.348 6.910 1.00 93.00 190 ARG A CA 1
ATOM 1416 C C . ARG A 1 190 ? 4.948 14.881 6.607 1.00 93.00 190 ARG A C 1
ATOM 1418 O O . ARG A 1 190 ? 5.863 14.089 6.445 1.00 93.00 190 ARG A O 1
ATOM 1425 N N . ALA A 1 191 ? 5.132 16.201 6.628 1.00 92.62 191 ALA A N 1
ATOM 1426 C CA . ALA A 1 191 ? 6.422 16.846 6.351 1.00 92.62 191 ALA A CA 1
ATOM 1427 C C . ALA A 1 191 ? 7.494 16.627 7.440 1.00 92.62 191 ALA A C 1
ATOM 1429 O O . ALA A 1 191 ? 8.670 16.861 7.200 1.00 92.62 191 ALA A O 1
ATOM 1430 N N . SER A 1 192 ? 7.092 16.199 8.641 1.00 94.50 192 SER A N 1
ATOM 1431 C CA . SER A 1 192 ? 7.994 15.927 9.771 1.00 94.50 192 SER A CA 1
ATOM 1432 C C . SER A 1 192 ? 8.316 14.441 9.950 1.00 94.50 192 SER A C 1
ATOM 1434 O O . SER A 1 192 ? 9.022 14.082 10.893 1.00 94.50 192 SER A O 1
ATOM 1436 N N . LEU A 1 193 ? 7.753 13.569 9.107 1.00 94.62 193 LEU A N 1
ATOM 1437 C CA . LEU A 1 193 ? 8.036 12.140 9.164 1.00 94.62 193 LEU A CA 1
ATOM 1438 C C . LEU A 1 193 ? 9.463 11.878 8.700 1.00 94.62 193 LEU A C 1
ATOM 1440 O O . LEU A 1 193 ? 9.936 12.450 7.721 1.00 94.62 193 LEU A O 1
ATOM 1444 N N . ILE A 1 194 ? 10.132 10.971 9.402 1.00 96.56 194 ILE A N 1
ATOM 1445 C CA . ILE A 1 194 ? 11.469 10.533 9.032 1.00 96.56 194 ILE A CA 1
ATOM 1446 C C . ILE A 1 194 ? 11.328 9.515 7.912 1.00 96.56 194 ILE A C 1
ATOM 1448 O O . ILE A 1 194 ? 10.697 8.466 8.064 1.00 96.56 194 ILE A O 1
ATOM 1452 N N . ASP A 1 195 ? 11.947 9.830 6.794 1.00 94.44 195 ASP A N 1
ATOM 1453 C CA . ASP A 1 195 ? 11.979 8.988 5.617 1.00 94.44 195 ASP A CA 1
ATOM 1454 C C . ASP A 1 195 ? 12.654 7.627 5.895 1.00 94.44 195 ASP A C 1
ATOM 1456 O O . ASP A 1 195 ? 13.576 7.551 6.715 1.00 94.44 195 ASP A O 1
ATOM 1460 N N . PRO A 1 196 ? 12.242 6.528 5.232 1.00 94.81 196 PRO A N 1
ATOM 1461 C CA . PRO A 1 196 ? 12.873 5.231 5.435 1.00 94.81 196 PRO A CA 1
ATOM 1462 C C . PRO A 1 196 ? 14.376 5.269 5.091 1.00 94.81 196 PRO A C 1
ATOM 1464 O O . PRO A 1 196 ? 14.736 5.699 3.985 1.00 94.81 196 PRO A O 1
ATOM 1467 N N . PRO A 1 197 ? 15.264 4.811 5.997 1.00 93.06 197 PRO A N 1
ATOM 1468 C CA . PRO A 1 197 ? 16.711 4.983 5.843 1.00 93.06 197 PRO A CA 1
ATOM 1469 C C . PRO A 1 197 ? 17.340 4.014 4.835 1.00 93.06 197 PRO A C 1
ATOM 1471 O O . PRO A 1 197 ? 18.406 4.287 4.295 1.00 93.06 197 PRO A O 1
ATOM 1474 N N . SER A 1 198 ? 16.703 2.869 4.579 1.00 94.06 198 SER A N 1
ATOM 1475 C CA . SER A 1 198 ? 17.225 1.812 3.713 1.00 94.06 198 SER A CA 1
ATOM 1476 C C . SER A 1 198 ? 16.337 1.591 2.488 1.00 94.06 198 SER A C 1
ATOM 1478 O O . SER A 1 198 ? 15.119 1.776 2.533 1.00 94.06 198 SER A O 1
ATOM 1480 N N . LEU A 1 199 ? 16.943 1.121 1.391 1.00 94.06 199 LEU A N 1
ATOM 1481 C CA . LEU A 1 199 ? 16.224 0.795 0.152 1.00 94.06 199 LEU A CA 1
ATOM 1482 C C . LEU A 1 199 ? 15.140 -0.271 0.366 1.00 94.06 199 LEU A C 1
ATOM 1484 O O . LEU A 1 199 ? 14.070 -0.191 -0.231 1.00 94.06 199 LEU A O 1
ATOM 1488 N N . TRP A 1 200 ? 15.400 -1.254 1.232 1.00 94.31 200 TRP A N 1
ATOM 1489 C CA . TRP A 1 200 ? 14.459 -2.341 1.503 1.00 94.31 200 TRP A CA 1
ATOM 1490 C C . TRP A 1 200 ? 13.188 -1.842 2.196 1.00 94.31 200 TRP A C 1
ATOM 1492 O O . TRP A 1 200 ? 12.100 -2.293 1.849 1.00 94.31 200 TRP A O 1
ATOM 1502 N N . LEU A 1 201 ? 13.304 -0.879 3.121 1.00 95.44 201 LEU A N 1
ATOM 1503 C CA . LEU A 1 201 ? 12.145 -0.252 3.758 1.00 95.44 201 LEU A CA 1
ATOM 1504 C C . LEU A 1 201 ? 11.431 0.670 2.776 1.00 95.44 201 LEU A C 1
ATOM 1506 O O . LEU A 1 201 ? 10.225 0.535 2.580 1.00 95.44 201 LEU A O 1
ATOM 1510 N N . ARG A 1 202 ? 12.186 1.568 2.130 1.00 95.31 202 ARG A N 1
ATOM 1511 C CA . ARG A 1 202 ? 11.647 2.592 1.225 1.00 95.31 202 ARG A CA 1
ATOM 1512 C C . ARG A 1 202 ? 10.810 1.991 0.104 1.00 95.31 202 ARG A C 1
ATOM 1514 O O . ARG A 1 202 ? 9.720 2.477 -0.170 1.00 95.31 202 ARG A O 1
ATOM 1521 N N . TYR A 1 203 ? 11.308 0.917 -0.500 1.00 95.19 203 TYR A N 1
ATOM 1522 C CA . TYR A 1 203 ? 10.675 0.262 -1.642 1.00 95.19 203 TYR A CA 1
ATOM 1523 C C . TYR A 1 203 ? 9.985 -1.058 -1.269 1.00 95.19 203 TYR A C 1
ATOM 1525 O O . TYR A 1 203 ? 9.528 -1.788 -2.141 1.00 95.19 203 TYR A O 1
ATOM 1533 N N . SER A 1 204 ? 9.887 -1.379 0.026 1.00 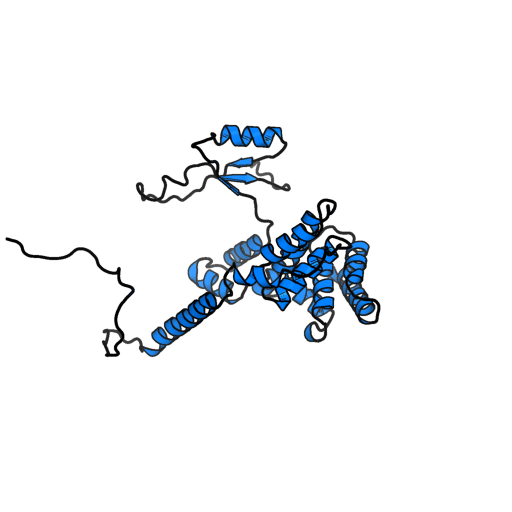95.88 204 SER A N 1
ATOM 1534 C CA . SER A 1 204 ? 9.289 -2.627 0.533 1.00 95.88 204 SER A CA 1
ATOM 1535 C C . SER A 1 204 ? 9.800 -3.895 -0.162 1.00 95.88 204 SER A C 1
ATOM 1537 O O . SER A 1 204 ? 9.045 -4.827 -0.443 1.00 95.88 204 SER A O 1
ATOM 1539 N N . LEU A 1 205 ? 11.104 -3.930 -0.431 1.00 94.69 205 LEU A N 1
ATOM 1540 C CA . LEU A 1 205 ? 11.778 -5.042 -1.093 1.00 94.69 205 LEU A CA 1
ATOM 1541 C C . LEU A 1 205 ? 12.461 -5.945 -0.061 1.00 94.69 205 LEU A C 1
ATOM 1543 O O . LEU A 1 205 ? 12.959 -5.451 0.949 1.00 94.69 205 LEU A O 1
ATOM 1547 N N . PRO A 1 206 ? 12.561 -7.263 -0.295 1.00 94.12 206 PRO A N 1
ATOM 1548 C CA . PRO A 1 206 ? 13.324 -8.134 0.590 1.00 94.12 206 PRO A CA 1
ATOM 1549 C C . PRO A 1 206 ? 14.823 -7.797 0.569 1.00 94.12 206 PRO A C 1
ATOM 1551 O O . PRO A 1 206 ? 15.438 -7.746 -0.497 1.00 94.12 206 PRO A O 1
ATOM 1554 N N . GLU A 1 207 ? 15.450 -7.662 1.741 1.00 92.94 207 GLU A N 1
ATOM 1555 C CA . GLU A 1 207 ? 16.892 -7.371 1.849 1.00 92.94 207 GLU A CA 1
ATOM 1556 C C . GLU A 1 207 ? 17.770 -8.377 1.095 1.00 92.94 207 GLU A C 1
ATOM 1558 O O . GLU A 1 207 ? 18.785 -8.015 0.498 1.00 92.94 207 GLU A O 1
ATOM 1563 N N . TRP A 1 208 ? 17.393 -9.660 1.109 1.00 95.12 208 TRP A N 1
ATOM 1564 C CA . TRP A 1 208 ? 18.150 -10.701 0.415 1.00 95.12 208 TRP A CA 1
ATOM 1565 C C . TRP A 1 208 ? 18.203 -10.461 -1.098 1.00 95.12 208 TRP A C 1
ATOM 1567 O O . TRP A 1 208 ? 19.247 -10.710 -1.698 1.00 95.12 208 TRP A O 1
ATOM 1577 N N . LEU A 1 209 ? 17.125 -9.937 -1.690 1.00 95.31 209 LEU A N 1
ATOM 1578 C CA . LEU A 1 209 ? 17.038 -9.667 -3.122 1.00 95.31 209 LEU A CA 1
ATOM 1579 C C . LEU A 1 209 ? 17.963 -8.511 -3.495 1.00 95.31 209 LEU A C 1
ATOM 1581 O O . LEU A 1 209 ? 18.760 -8.631 -4.422 1.00 95.31 209 LEU A O 1
ATOM 1585 N N . LEU A 1 210 ? 17.921 -7.430 -2.715 1.00 94.50 210 LEU A N 1
ATOM 1586 C CA . LEU A 1 210 ? 18.804 -6.284 -2.916 1.00 94.50 210 LEU A CA 1
ATOM 1587 C C . LEU A 1 210 ? 20.279 -6.683 -2.810 1.00 94.50 210 LEU A C 1
ATOM 1589 O O . LEU A 1 210 ? 21.075 -6.306 -3.666 1.00 94.50 210 LEU A O 1
ATOM 1593 N N . ARG A 1 211 ? 20.643 -7.507 -1.817 1.00 94.06 211 ARG A N 1
ATOM 1594 C CA . ARG A 1 211 ? 22.018 -8.023 -1.682 1.00 94.06 211 ARG A CA 1
ATOM 1595 C C . ARG A 1 211 ? 22.444 -8.869 -2.881 1.00 94.06 211 ARG A C 1
ATOM 1597 O O . ARG A 1 211 ? 23.562 -8.711 -3.363 1.00 94.06 211 ARG A O 1
ATOM 1604 N N . GLN A 1 212 ? 21.573 -9.753 -3.369 1.00 96.06 212 GLN A N 1
ATOM 1605 C CA . GLN A 1 212 ? 21.883 -10.589 -4.531 1.00 96.06 212 GLN A CA 1
ATOM 1606 C C . GLN A 1 212 ? 22.041 -9.764 -5.811 1.00 96.06 212 GLN A C 1
ATOM 1608 O O . GLN A 1 212 ? 22.989 -9.992 -6.564 1.00 96.06 212 GLN A O 1
ATOM 1613 N N . LEU A 1 213 ? 21.171 -8.778 -6.038 1.00 95.69 213 LEU A N 1
ATOM 1614 C CA . LEU A 1 213 ? 21.271 -7.882 -7.191 1.00 95.69 213 LEU A CA 1
ATOM 1615 C C . LEU A 1 213 ? 22.532 -7.018 -7.126 1.00 95.69 213 LEU A C 1
ATOM 1617 O O . LEU A 1 213 ? 23.227 -6.911 -8.135 1.00 95.69 213 LEU A O 1
ATOM 1621 N N . ARG A 1 214 ? 22.882 -6.499 -5.940 1.00 94.38 214 ARG A N 1
ATOM 1622 C CA . ARG A 1 214 ? 24.125 -5.743 -5.709 1.00 94.38 214 ARG A CA 1
ATOM 1623 C C . ARG A 1 214 ? 25.374 -6.549 -6.073 1.00 94.38 214 ARG A C 1
ATOM 1625 O O . ARG A 1 214 ? 26.326 -6.003 -6.622 1.00 94.38 214 ARG A O 1
ATOM 1632 N N . ALA A 1 215 ? 25.366 -7.841 -5.745 1.00 93.75 215 ALA A N 1
ATOM 1633 C CA . ALA A 1 215 ? 26.499 -8.738 -5.955 1.00 93.75 215 ALA A CA 1
ATOM 1634 C C . ALA A 1 215 ? 26.641 -9.228 -7.406 1.00 93.75 215 ALA A C 1
ATOM 1636 O O . ALA A 1 215 ? 27.741 -9.591 -7.815 1.00 93.75 215 ALA A O 1
ATOM 1637 N N . SER A 1 216 ? 25.547 -9.272 -8.171 1.00 93.44 216 SER A N 1
ATOM 1638 C CA . SER A 1 216 ? 25.518 -9.905 -9.497 1.00 93.44 216 SER A CA 1
ATOM 1639 C C . SER A 1 216 ? 25.415 -8.910 -10.653 1.00 93.44 216 SER A C 1
ATOM 1641 O O . SER A 1 216 ? 26.200 -9.000 -11.596 1.00 93.44 216 SER A O 1
ATOM 1643 N N . LEU A 1 217 ? 24.468 -7.970 -10.582 1.00 93.19 217 LEU A N 1
ATOM 1644 C CA . LEU A 1 217 ? 24.034 -7.164 -11.728 1.00 93.19 217 LEU A CA 1
ATOM 1645 C C . LEU A 1 217 ? 24.199 -5.656 -11.504 1.00 93.19 217 LEU A C 1
ATOM 1647 O O . LEU A 1 217 ? 24.691 -4.971 -12.393 1.00 93.19 217 LEU A O 1
ATOM 1651 N N . LEU A 1 218 ? 23.813 -5.139 -10.333 1.00 94.12 218 LEU A N 1
ATOM 1652 C CA . LEU A 1 218 ? 23.706 -3.700 -10.053 1.00 94.12 218 LEU A CA 1
ATOM 1653 C C . LEU A 1 218 ? 24.853 -3.260 -9.132 1.00 94.12 218 LEU A C 1
ATOM 1655 O O . LEU A 1 218 ? 24.760 -3.316 -7.904 1.00 94.12 218 LEU A O 1
ATOM 1659 N N . ARG A 1 219 ? 25.986 -2.892 -9.735 1.00 89.75 219 ARG A N 1
ATOM 1660 C CA . ARG A 1 219 ? 27.285 -2.734 -9.057 1.00 89.75 219 ARG A CA 1
ATOM 1661 C C . ARG A 1 219 ? 27.500 -1.365 -8.422 1.00 89.75 219 ARG A C 1
ATOM 1663 O O . ARG A 1 219 ? 28.511 -1.184 -7.734 1.00 89.75 219 ARG A O 1
ATOM 1670 N N . THR A 1 220 ? 26.554 -0.449 -8.540 1.00 93.38 220 THR A N 1
ATOM 1671 C CA . THR A 1 220 ? 26.562 0.826 -7.816 1.00 93.38 220 THR A CA 1
ATOM 1672 C C . THR A 1 220 ? 25.291 1.007 -6.990 1.00 93.38 220 THR A C 1
ATOM 1674 O O . THR A 1 220 ? 24.251 0.408 -7.268 1.00 93.38 220 THR A O 1
ATOM 1677 N N . ASP A 1 221 ? 25.363 1.848 -5.957 1.00 91.69 221 ASP A N 1
ATOM 1678 C CA . ASP A 1 221 ? 24.183 2.180 -5.149 1.00 91.69 221 ASP A CA 1
ATOM 1679 C C . ASP A 1 221 ? 23.164 2.989 -5.962 1.00 91.69 221 ASP A C 1
ATOM 1681 O O . ASP A 1 221 ? 21.962 2.849 -5.752 1.00 91.69 221 ASP A O 1
ATOM 1685 N N . ALA A 1 222 ? 23.638 3.766 -6.943 1.00 93.56 222 ALA A N 1
ATOM 1686 C CA . ALA A 1 222 ? 22.794 4.478 -7.893 1.00 93.56 222 ALA A CA 1
ATOM 1687 C C . ALA A 1 222 ? 21.984 3.511 -8.775 1.00 93.56 222 ALA A C 1
ATOM 1689 O O . ALA A 1 222 ? 20.768 3.654 -8.869 1.00 93.56 222 ALA A O 1
ATOM 1690 N N . GLU A 1 223 ? 22.618 2.488 -9.361 1.00 94.12 223 GLU A N 1
ATOM 1691 C CA . GLU A 1 223 ? 21.927 1.469 -10.169 1.00 94.12 223 GLU A CA 1
ATOM 1692 C C . GLU A 1 223 ? 20.925 0.660 -9.343 1.00 94.12 223 GLU A C 1
ATOM 1694 O O . GLU A 1 223 ? 19.786 0.455 -9.768 1.00 94.12 223 GLU A O 1
ATOM 1699 N N . LEU A 1 224 ? 21.328 0.210 -8.147 1.00 94.81 224 LEU A N 1
ATOM 1700 C CA . LEU A 1 224 ? 20.435 -0.538 -7.264 1.00 94.81 224 LEU A CA 1
ATOM 1701 C C . LEU A 1 224 ? 19.254 0.327 -6.809 1.00 94.81 224 LEU A C 1
ATOM 1703 O O . LEU A 1 224 ? 18.123 -0.157 -6.765 1.00 94.81 224 LEU A O 1
ATOM 1707 N N . GLY A 1 225 ? 19.511 1.598 -6.495 1.00 94.25 225 GLY A N 1
ATOM 1708 C CA . GLY A 1 225 ? 18.492 2.574 -6.126 1.00 94.25 225 GLY A CA 1
ATOM 1709 C C . GLY A 1 225 ? 17.508 2.847 -7.261 1.00 94.25 225 GLY A C 1
ATOM 1710 O O . GLY A 1 225 ? 16.302 2.800 -7.027 1.00 94.25 225 GLY A O 1
ATOM 1711 N N . ALA A 1 226 ? 18.001 3.061 -8.483 1.00 94.00 226 ALA A N 1
ATOM 1712 C CA . ALA A 1 226 ? 17.173 3.280 -9.668 1.00 94.00 226 ALA A CA 1
ATOM 1713 C C . ALA A 1 226 ? 16.295 2.061 -9.985 1.00 94.00 226 ALA A C 1
ATOM 1715 O O . ALA A 1 226 ? 15.097 2.200 -10.229 1.00 94.00 226 ALA A O 1
ATOM 1716 N N . TRP A 1 227 ? 16.859 0.851 -9.912 1.00 95.06 227 TRP A N 1
ATOM 1717 C CA . TRP A 1 227 ? 16.081 -0.375 -10.082 1.00 95.06 227 TRP A CA 1
ATOM 1718 C C . TRP A 1 227 ? 15.028 -0.548 -8.982 1.00 95.06 227 TRP A C 1
ATOM 1720 O O . TRP A 1 227 ? 13.885 -0.891 -9.270 1.00 95.06 227 TRP A O 1
ATOM 1730 N N . ALA A 1 228 ? 15.384 -0.299 -7.721 1.00 94.25 228 ALA A N 1
ATOM 1731 C CA . ALA A 1 228 ? 14.447 -0.432 -6.611 1.00 94.25 228 ALA A CA 1
ATOM 1732 C C . ALA A 1 228 ? 13.292 0.581 -6.712 1.00 94.25 228 ALA A C 1
ATOM 1734 O O . ALA A 1 228 ? 12.145 0.229 -6.431 1.00 94.25 228 ALA A O 1
ATOM 1735 N N . ALA A 1 229 ? 13.586 1.802 -7.170 1.00 92.94 229 ALA A N 1
ATOM 1736 C CA . ALA A 1 229 ? 12.588 2.827 -7.450 1.00 92.94 229 ALA A CA 1
ATOM 1737 C C . ALA A 1 229 ? 11.627 2.406 -8.569 1.00 92.94 229 ALA A C 1
ATOM 1739 O O . ALA A 1 229 ? 10.415 2.531 -8.399 1.00 92.94 229 ALA A O 1
ATOM 1740 N N . SER A 1 230 ? 12.134 1.821 -9.661 1.00 91.75 230 SER A N 1
ATOM 1741 C CA . SER A 1 230 ? 11.283 1.387 -10.780 1.00 91.75 230 SER A CA 1
ATOM 1742 C C . SER A 1 230 ? 10.301 0.275 -10.399 1.00 91.75 230 SER A C 1
ATOM 1744 O O . SER A 1 230 ? 9.252 0.137 -11.022 1.00 91.75 230 SER A O 1
ATOM 1746 N N . GLN A 1 231 ? 10.572 -0.487 -9.329 1.00 91.19 231 GLN A N 1
ATOM 1747 C CA . GLN A 1 231 ? 9.621 -1.479 -8.808 1.00 91.19 231 GLN A CA 1
ATOM 1748 C C . GLN A 1 231 ? 8.361 -0.847 -8.192 1.00 91.19 231 GLN A C 1
ATOM 1750 O O . GLN A 1 231 ? 7.388 -1.564 -7.947 1.00 91.19 231 GLN A O 1
ATOM 1755 N N . GLN A 1 232 ? 8.364 0.464 -7.919 1.00 89.12 232 GLN A N 1
ATOM 1756 C CA . GLN A 1 232 ? 7.194 1.181 -7.403 1.00 89.12 232 GLN A CA 1
ATOM 1757 C C . GLN A 1 232 ? 6.238 1.662 -8.484 1.00 89.12 232 GLN A C 1
ATOM 1759 O O . GLN A 1 232 ? 5.059 1.897 -8.196 1.00 89.12 232 GLN A O 1
ATOM 1764 N N . GLU A 1 233 ? 6.729 1.780 -9.713 1.00 84.19 233 GLU A N 1
ATOM 1765 C CA . GLU A 1 233 ? 5.963 2.296 -10.835 1.00 84.19 233 GLU A CA 1
ATOM 1766 C C . GLU A 1 233 ? 4.776 1.387 -11.168 1.00 84.19 233 GLU A C 1
ATOM 1768 O O . GLU A 1 233 ? 4.794 0.165 -10.982 1.00 84.19 233 GLU A O 1
ATOM 1773 N N . THR A 1 234 ? 3.707 1.997 -11.674 1.00 76.62 234 THR A N 1
ATOM 1774 C CA . THR A 1 234 ? 2.560 1.244 -12.173 1.00 76.62 234 THR A CA 1
ATOM 1775 C C . THR A 1 234 ? 2.994 0.437 -13.398 1.00 76.62 234 THR A C 1
ATOM 1777 O O . THR A 1 234 ? 3.484 1.020 -14.369 1.00 76.62 234 THR A O 1
ATOM 1780 N N . PRO A 1 235 ? 2.820 -0.899 -13.389 1.00 74.19 235 PRO A N 1
ATOM 1781 C CA . PRO A 1 235 ? 3.264 -1.729 -14.494 1.00 74.19 235 PRO A CA 1
ATOM 1782 C C . PRO A 1 235 ? 2.487 -1.372 -15.759 1.00 74.19 235 PRO A C 1
ATOM 1784 O O . PRO A 1 235 ? 1.257 -1.283 -15.754 1.00 74.19 235 PRO A O 1
ATOM 1787 N N . LYS A 1 236 ? 3.212 -1.201 -16.864 1.00 77.00 236 LYS A N 1
ATOM 1788 C CA . LYS A 1 236 ? 2.597 -0.977 -18.170 1.00 77.00 236 LYS A CA 1
ATOM 1789 C C . LYS A 1 236 ? 2.007 -2.287 -18.694 1.00 77.00 236 LYS A C 1
ATOM 1791 O O . LYS A 1 236 ? 2.589 -3.357 -18.515 1.00 77.00 236 LYS A O 1
ATOM 1796 N N . ILE A 1 237 ? 0.857 -2.208 -19.359 1.00 77.44 237 ILE A N 1
ATOM 1797 C CA . ILE A 1 237 ? 0.221 -3.388 -19.953 1.00 77.44 237 ILE A CA 1
ATOM 1798 C C . ILE A 1 237 ? 0.873 -3.646 -21.309 1.00 77.44 237 ILE A C 1
ATOM 1800 O O . ILE A 1 237 ? 0.743 -2.830 -22.220 1.00 77.44 237 ILE A O 1
ATOM 1804 N N . GLY A 1 238 ? 1.569 -4.777 -21.427 1.00 80.69 238 GLY A N 1
ATOM 1805 C CA . GLY A 1 238 ? 2.113 -5.273 -22.688 1.00 80.69 238 GLY A CA 1
ATOM 1806 C C . GLY A 1 238 ? 1.131 -6.203 -23.400 1.00 80.69 238 GLY A C 1
ATOM 1807 O O . GLY A 1 238 ? 0.511 -7.066 -22.777 1.00 80.69 238 GLY A O 1
ATOM 1808 N N . LEU A 1 239 ? 1.013 -6.043 -24.713 1.00 75.31 239 LEU A N 1
ATOM 1809 C CA . LEU A 1 239 ? 0.211 -6.864 -25.612 1.00 75.31 239 LEU A CA 1
ATOM 1810 C C . LEU A 1 239 ? 1.137 -7.452 -26.676 1.00 75.31 239 LEU A C 1
ATOM 1812 O O . LEU A 1 239 ? 1.886 -6.716 -27.315 1.00 75.31 239 LEU A O 1
ATOM 1816 N N . ARG A 1 240 ? 1.064 -8.767 -26.894 1.00 81.88 240 ARG A N 1
ATOM 1817 C CA . ARG A 1 240 ? 1.729 -9.423 -28.026 1.00 81.88 240 ARG A CA 1
ATOM 1818 C C . ARG A 1 240 ? 0.708 -9.677 -29.123 1.00 81.88 240 ARG A C 1
ATOM 1820 O O . ARG A 1 240 ? -0.274 -10.387 -28.892 1.00 81.88 240 ARG A O 1
ATOM 1827 N N . VAL A 1 241 ? 0.949 -9.123 -30.305 1.00 78.44 241 VAL A N 1
ATOM 1828 C CA . VAL A 1 241 ? 0.076 -9.328 -31.464 1.00 78.44 241 VAL A CA 1
ATOM 1829 C C . VAL A 1 241 ? 0.270 -10.740 -32.015 1.00 78.44 241 VAL A C 1
ATOM 1831 O O . VAL A 1 241 ? 1.391 -11.222 -32.136 1.00 78.44 241 VAL A O 1
ATOM 1834 N N . ASN A 1 242 ? -0.833 -11.428 -32.320 1.00 81.44 242 ASN A N 1
ATOM 1835 C CA . ASN A 1 242 ? -0.787 -12.699 -33.039 1.00 81.44 242 ASN A CA 1
ATOM 1836 C C . ASN A 1 242 ? -0.749 -12.423 -34.548 1.00 81.44 242 ASN A C 1
ATOM 1838 O O . ASN A 1 242 ? -1.796 -12.218 -35.168 1.00 81.44 242 ASN A O 1
ATOM 1842 N N . THR A 1 243 ? 0.451 -12.444 -35.118 1.00 80.50 243 THR A N 1
ATOM 1843 C CA . THR A 1 243 ? 0.732 -12.113 -36.524 1.00 80.50 243 THR A CA 1
ATOM 1844 C C . THR A 1 243 ? 0.118 -13.073 -37.535 1.00 80.50 243 THR A C 1
ATOM 1846 O O . THR A 1 243 ? -0.132 -12.680 -38.670 1.00 80.50 243 THR A O 1
ATOM 1849 N N . LEU A 1 244 ? -0.260 -14.287 -37.118 1.00 82.94 244 LEU A N 1
ATOM 1850 C CA . LEU A 1 244 ? -1.034 -15.213 -37.955 1.00 82.94 244 LEU A CA 1
ATOM 1851 C C . LEU A 1 244 ? -2.478 -14.746 -38.198 1.00 82.94 244 LEU A C 1
ATOM 1853 O O . LEU A 1 244 ? -3.175 -15.323 -39.030 1.00 82.94 244 LEU A O 1
ATOM 1857 N N . ARG A 1 245 ? -2.966 -13.762 -37.430 1.00 85.19 245 ARG A N 1
ATOM 1858 C CA . ARG A 1 245 ? -4.354 -13.278 -37.498 1.00 85.19 245 ARG A CA 1
ATOM 1859 C C . ARG A 1 245 ? -4.487 -11.795 -37.819 1.00 85.19 245 ARG A C 1
ATOM 1861 O O . ARG A 1 245 ? -5.526 -11.406 -38.339 1.00 85.19 245 ARG A O 1
ATOM 1868 N N . ALA A 1 246 ? -3.503 -10.974 -37.471 1.00 85.44 246 ALA A N 1
ATOM 1869 C CA . ALA A 1 246 ? -3.540 -9.534 -37.705 1.00 85.44 246 ALA A CA 1
ATOM 1870 C C . ALA A 1 246 ? -2.125 -8.960 -37.730 1.00 85.44 246 ALA A C 1
ATOM 1872 O O . ALA A 1 246 ? -1.253 -9.447 -37.006 1.00 85.44 246 ALA A O 1
ATOM 1873 N N . ARG A 1 247 ? -1.908 -7.891 -38.501 1.00 82.19 247 ARG A N 1
ATOM 1874 C CA . ARG A 1 247 ? -0.639 -7.160 -38.455 1.00 82.19 247 ARG A CA 1
ATOM 1875 C C . ARG A 1 247 ? -0.630 -6.208 -37.251 1.00 82.19 247 ARG A C 1
ATOM 1877 O O . ARG A 1 247 ? -1.696 -5.727 -36.852 1.00 82.19 247 ARG A O 1
ATOM 1884 N N . PRO A 1 248 ? 0.536 -5.918 -36.652 1.00 79.88 248 PRO A N 1
ATOM 1885 C CA . PRO A 1 248 ? 0.634 -4.985 -35.531 1.00 79.88 248 PRO A CA 1
ATOM 1886 C C . PRO A 1 248 ? 0.036 -3.600 -35.799 1.00 79.88 248 PRO A C 1
ATOM 1888 O O . PRO A 1 248 ? -0.562 -3.007 -34.900 1.00 79.88 248 PRO A O 1
ATOM 1891 N N . GLU A 1 249 ? 0.156 -3.108 -37.028 1.00 83.94 249 GLU A N 1
ATOM 1892 C CA . GLU A 1 249 ? -0.379 -1.821 -37.477 1.00 83.94 249 GLU A CA 1
ATOM 1893 C C . GLU A 1 249 ? -1.909 -1.815 -37.421 1.00 83.94 249 GLU A C 1
ATOM 1895 O O . GLU A 1 249 ? -2.494 -0.894 -36.854 1.00 83.94 249 GLU A O 1
ATOM 1900 N N . ASP A 1 250 ? -2.541 -2.892 -37.899 1.00 87.12 250 ASP A N 1
ATOM 1901 C CA . ASP A 1 250 ? -3.999 -3.052 -37.890 1.00 87.12 250 ASP A CA 1
ATOM 1902 C C . ASP A 1 250 ? -4.531 -3.074 -36.443 1.00 87.12 250 ASP A C 1
ATOM 1904 O O . ASP A 1 250 ? -5.563 -2.482 -36.120 1.00 87.12 250 ASP A O 1
ATOM 1908 N N . VAL A 1 251 ? -3.797 -3.721 -35.527 1.00 84.44 251 VAL A N 1
ATOM 1909 C CA . VAL A 1 251 ? -4.131 -3.723 -34.093 1.00 84.44 251 VAL A CA 1
ATOM 1910 C C . VAL A 1 251 ? -3.959 -2.328 -33.490 1.00 84.44 251 VAL A C 1
ATOM 1912 O O . VAL A 1 251 ? -4.826 -1.871 -32.743 1.00 84.44 251 VAL A O 1
ATOM 1915 N N . LYS A 1 252 ? -2.871 -1.624 -33.814 1.00 85.31 252 LYS A N 1
ATOM 1916 C CA . LYS A 1 252 ? -2.625 -0.260 -33.329 1.00 85.31 252 LYS A CA 1
ATOM 1917 C C . LYS A 1 252 ? -3.724 0.704 -33.770 1.00 85.31 252 LYS A C 1
ATOM 1919 O O . LYS A 1 252 ? -4.197 1.497 -32.951 1.00 85.31 252 LYS A O 1
ATOM 1924 N N . GLU A 1 253 ? -4.164 0.604 -35.017 1.00 87.56 253 GLU A N 1
ATOM 1925 C CA . GLU A 1 253 ? -5.262 1.401 -35.559 1.00 87.56 253 GLU A CA 1
ATOM 1926 C C . GLU A 1 253 ? -6.594 1.062 -34.872 1.00 87.56 253 GLU A C 1
ATOM 1928 O O . GLU A 1 253 ? -7.290 1.960 -34.396 1.00 87.56 253 GLU A O 1
ATOM 1933 N N . ALA A 1 254 ? -6.902 -0.227 -34.687 1.00 88.38 254 ALA A N 1
ATOM 1934 C CA . ALA A 1 254 ? -8.125 -0.671 -34.012 1.00 88.38 254 ALA A CA 1
ATOM 1935 C C . ALA A 1 254 ? -8.237 -0.208 -32.544 1.00 88.38 254 ALA A C 1
ATOM 1937 O O . ALA A 1 254 ? -9.349 0.009 -32.043 1.00 88.38 254 ALA A O 1
ATOM 1938 N N . PHE A 1 255 ? -7.109 -0.075 -31.838 1.00 86.75 255 PHE A N 1
ATOM 1939 C CA . PHE A 1 255 ? -7.059 0.501 -30.489 1.00 86.75 255 PHE A CA 1
ATOM 1940 C C . PHE A 1 255 ? -7.128 2.032 -30.522 1.00 86.75 255 PHE A C 1
ATOM 1942 O O . PHE A 1 255 ? -7.860 2.623 -29.725 1.00 86.75 255 PHE A O 1
ATOM 1949 N N . SER A 1 256 ? -6.451 2.668 -31.480 1.00 87.56 256 SER A N 1
ATOM 1950 C CA . SER A 1 256 ? -6.461 4.130 -31.639 1.00 87.56 256 SER A CA 1
ATOM 1951 C C . SER A 1 256 ? -7.861 4.651 -31.980 1.00 87.56 256 SER A C 1
ATOM 1953 O O . SER A 1 256 ? -8.296 5.649 -31.411 1.00 87.56 256 SER A O 1
ATOM 1955 N N . ALA A 1 257 ? -8.627 3.912 -32.789 1.00 89.31 257 ALA A N 1
ATOM 1956 C CA . ALA A 1 257 ? -10.041 4.183 -33.067 1.00 89.31 257 ALA A CA 1
ATOM 1957 C C . ALA A 1 257 ? -10.934 4.156 -31.808 1.00 89.31 257 ALA A C 1
ATOM 1959 O O . ALA A 1 257 ? -12.023 4.724 -31.801 1.00 89.31 257 ALA A O 1
ATOM 1960 N N . ARG A 1 258 ? -10.478 3.511 -30.726 1.00 88.62 258 ARG A N 1
ATOM 1961 C CA . ARG A 1 258 ? -11.139 3.480 -29.409 1.00 88.62 258 ARG A CA 1
ATOM 1962 C C . ARG A 1 258 ? -10.524 4.472 -28.413 1.00 88.62 258 ARG A C 1
ATOM 1964 O O . ARG A 1 258 ? -10.799 4.383 -27.219 1.00 88.62 258 ARG A O 1
ATOM 1971 N N . GLY A 1 259 ? -9.670 5.383 -28.882 1.00 86.19 259 GLY A N 1
ATOM 1972 C CA . GLY A 1 259 ? -8.973 6.367 -28.052 1.00 86.19 259 GLY A CA 1
ATOM 1973 C C . GLY A 1 259 ? -7.829 5.791 -27.211 1.00 86.19 259 GLY A C 1
ATOM 1974 O O . GLY A 1 259 ? -7.388 6.438 -26.264 1.00 86.19 259 GLY A O 1
ATOM 1975 N N . LEU A 1 260 ? -7.350 4.579 -27.515 1.00 82.50 260 LEU A N 1
ATOM 1976 C CA . LEU A 1 260 ? -6.241 3.944 -26.802 1.00 82.50 260 LEU A CA 1
ATOM 1977 C C . LEU A 1 260 ? -4.952 4.061 -27.615 1.00 82.50 260 LEU A C 1
ATOM 1979 O O . LEU A 1 260 ? -4.847 3.524 -28.715 1.00 82.50 260 LEU A O 1
ATOM 1983 N N . VAL A 1 261 ? -3.950 4.724 -27.041 1.00 80.31 261 VAL A N 1
ATOM 1984 C CA . VAL A 1 261 ? -2.632 4.884 -27.665 1.00 80.31 261 VAL A CA 1
ATOM 1985 C C . VAL A 1 261 ? -1.748 3.689 -27.316 1.00 80.31 261 VAL A C 1
ATOM 1987 O O . VAL A 1 261 ? -1.525 3.390 -26.139 1.00 80.31 261 VAL A O 1
ATOM 1990 N N . LEU A 1 262 ? -1.235 3.020 -28.349 1.00 76.94 262 LEU A N 1
ATOM 1991 C CA . LEU A 1 262 ? -0.269 1.931 -28.225 1.00 76.94 262 LEU A CA 1
ATOM 1992 C C . LEU A 1 262 ? 1.106 2.375 -28.730 1.00 76.94 262 LEU A C 1
ATOM 1994 O O . LEU A 1 262 ? 1.242 2.862 -29.857 1.00 76.94 262 LEU A O 1
ATOM 1998 N N . GLU A 1 263 ? 2.131 2.161 -27.911 1.00 72.50 263 GLU A N 1
ATOM 1999 C CA . GLU A 1 263 ? 3.530 2.389 -28.281 1.00 72.50 263 GLU A CA 1
ATOM 2000 C C . GLU A 1 263 ? 4.183 1.056 -28.664 1.00 72.50 263 GLU A C 1
ATOM 2002 O O . GLU A 1 263 ? 4.095 0.074 -27.925 1.00 72.50 263 GLU A O 1
ATOM 2007 N N . GLY A 1 264 ? 4.831 1.013 -29.832 1.00 67.44 264 GLY A N 1
ATOM 2008 C CA . GLY A 1 264 ? 5.651 -0.129 -30.228 1.00 67.44 264 GLY A CA 1
ATOM 2009 C C . GLY A 1 264 ? 6.942 -0.129 -29.425 1.00 67.44 264 GLY A C 1
ATOM 2010 O O . GLY A 1 264 ? 7.635 0.885 -29.384 1.00 67.44 264 GLY A O 1
ATOM 2011 N N . THR A 1 265 ? 7.258 -1.248 -28.777 1.00 61.78 265 THR A N 1
ATOM 2012 C CA . THR A 1 265 ? 8.500 -1.383 -28.012 1.00 61.78 265 THR A CA 1
ATOM 2013 C C . THR A 1 265 ? 9.457 -2.304 -28.765 1.00 61.78 265 THR A C 1
ATOM 2015 O O . THR A 1 265 ? 9.185 -3.505 -28.845 1.00 61.78 265 THR A O 1
ATOM 2018 N N . PRO A 1 266 ? 10.570 -1.790 -29.320 1.00 54.25 266 PRO A N 1
ATOM 2019 C CA . PRO A 1 266 ? 11.603 -2.651 -29.871 1.00 54.25 266 PRO A CA 1
ATOM 2020 C C . PRO A 1 266 ? 12.265 -3.414 -28.722 1.00 54.25 266 PRO A C 1
ATOM 2022 O O . PRO A 1 266 ? 12.828 -2.823 -27.799 1.00 54.25 266 PRO A O 1
ATOM 2025 N N . ILE A 1 267 ? 12.200 -4.743 -28.757 1.00 54.25 267 ILE A N 1
ATOM 2026 C CA . ILE A 1 267 ? 12.924 -5.587 -27.804 1.00 54.25 267 ILE A CA 1
ATOM 2027 C C . ILE A 1 267 ? 14.380 -5.664 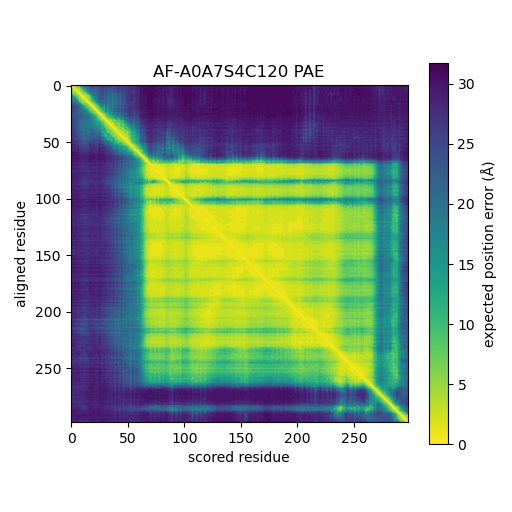-28.288 1.00 54.25 267 ILE A C 1
ATOM 2029 O O . ILE A 1 267 ? 14.760 -6.554 -29.047 1.00 54.25 267 ILE A O 1
ATOM 2033 N N . HIS A 1 268 ? 15.209 -4.692 -27.899 1.00 37.97 268 HIS A N 1
ATOM 2034 C CA . HIS A 1 268 ? 16.638 -4.709 -28.221 1.00 37.97 268 HIS A CA 1
ATOM 2035 C C . HIS A 1 268 ? 17.355 -5.798 -27.407 1.00 37.97 268 HIS A C 1
ATOM 2037 O O . HIS A 1 268 ? 17.373 -5.744 -26.181 1.00 37.97 268 HIS A O 1
ATOM 2043 N N . GLY A 1 269 ? 17.969 -6.775 -28.091 1.00 37.16 269 GLY A N 1
ATOM 2044 C CA . GLY A 1 269 ? 18.796 -7.806 -27.448 1.00 37.16 269 GLY A CA 1
ATOM 2045 C C . GLY A 1 269 ? 18.395 -9.267 -27.681 1.00 37.16 269 GLY A C 1
ATOM 2046 O O . GLY A 1 269 ? 18.813 -10.115 -26.895 1.00 37.16 269 GLY A O 1
ATOM 2047 N N . CYS A 1 270 ? 17.668 -9.610 -28.754 1.00 36.09 270 CYS A N 1
ATOM 2048 C CA . CYS A 1 270 ? 17.719 -10.990 -29.259 1.00 36.09 270 CYS A CA 1
ATOM 2049 C C . CYS A 1 270 ? 19.124 -11.208 -29.842 1.00 36.09 270 CYS A C 1
ATOM 2051 O O . CYS A 1 270 ? 19.445 -10.755 -30.940 1.00 36.09 270 CYS A O 1
ATOM 2053 N N . GLY A 1 271 ? 20.018 -11.743 -29.006 1.00 32.31 271 GLY A N 1
ATOM 2054 C CA . GLY A 1 271 ? 21.442 -11.871 -29.286 1.00 32.31 271 GLY A CA 1
ATOM 2055 C C . GLY A 1 271 ? 21.730 -12.628 -30.582 1.00 32.31 271 GLY A C 1
ATOM 2056 O O . GLY A 1 271 ? 20.924 -13.412 -31.067 1.00 32.31 271 GLY A O 1
ATOM 2057 N N . LYS A 1 272 ? 22.936 -12.405 -31.108 1.00 33.19 272 LYS A N 1
ATOM 2058 C CA . LYS A 1 272 ? 23.512 -12.921 -32.362 1.00 33.19 272 LYS A CA 1
ATOM 2059 C C . LYS A 1 272 ? 23.573 -14.460 -32.520 1.00 33.19 272 LYS A C 1
ATOM 2061 O O . LYS A 1 272 ? 24.323 -14.930 -33.364 1.00 33.19 272 LYS A O 1
ATOM 2066 N N . ASN A 1 273 ? 22.788 -15.245 -31.782 1.00 33.47 273 ASN A N 1
ATOM 2067 C CA . ASN A 1 273 ? 22.530 -16.655 -32.079 1.00 33.47 273 ASN A CA 1
ATOM 2068 C C . ASN A 1 273 ? 21.235 -16.767 -32.891 1.00 33.47 273 ASN A C 1
ATOM 2070 O O . ASN A 1 273 ? 20.167 -17.132 -32.394 1.00 33.47 273 ASN A O 1
ATOM 2074 N N . ARG A 1 274 ? 21.369 -16.407 -34.172 1.00 37.38 274 ARG A N 1
ATOM 2075 C CA . ARG A 1 274 ? 20.425 -16.746 -35.238 1.00 37.38 274 ARG A CA 1
ATOM 2076 C C . ARG A 1 274 ? 20.323 -18.269 -35.289 1.00 37.38 274 ARG A C 1
ATOM 2078 O O . ARG A 1 274 ? 21.307 -18.892 -35.648 1.00 37.38 274 ARG A O 1
ATOM 2085 N N . GLU A 1 275 ? 19.199 -18.834 -34.849 1.00 33.09 275 GLU A N 1
ATOM 2086 C CA . GLU A 1 275 ? 18.483 -19.928 -35.544 1.00 33.09 275 GLU A CA 1
ATOM 2087 C C . GLU A 1 275 ? 17.413 -20.620 -34.685 1.00 33.09 275 GLU A C 1
ATOM 2089 O O . GLU A 1 275 ? 16.507 -21.208 -35.261 1.00 33.09 275 GLU A O 1
ATOM 2094 N N . LEU A 1 276 ? 17.415 -20.525 -33.344 1.00 33.72 276 LEU A N 1
ATOM 2095 C CA . LEU A 1 276 ? 16.487 -21.359 -32.542 1.00 33.72 276 LEU A CA 1
ATOM 2096 C C . LEU A 1 276 ? 15.652 -20.650 -31.461 1.00 33.72 276 LEU A C 1
ATOM 2098 O O . LEU A 1 276 ? 14.713 -21.256 -30.954 1.00 33.72 276 LEU A O 1
ATOM 2102 N N . ALA A 1 277 ? 15.917 -19.381 -31.125 1.00 29.17 277 ALA A N 1
ATOM 2103 C CA . ALA A 1 277 ? 15.151 -18.665 -30.086 1.00 29.17 277 ALA A CA 1
ATOM 2104 C C . ALA A 1 277 ? 14.453 -17.374 -30.558 1.00 29.17 277 ALA A C 1
ATOM 2106 O O . ALA A 1 277 ? 13.495 -16.940 -29.921 1.00 29.17 277 ALA A O 1
ATOM 2107 N N . CYS A 1 278 ? 14.897 -16.764 -31.664 1.00 28.41 278 CYS A N 1
ATOM 2108 C CA . CYS A 1 278 ? 14.403 -15.446 -32.092 1.00 28.41 278 CYS A CA 1
ATOM 2109 C C . CYS A 1 278 ? 13.182 -15.488 -33.025 1.00 28.41 278 CYS A C 1
ATOM 2111 O O . CYS A 1 278 ? 12.522 -14.470 -33.175 1.00 28.41 278 CYS A O 1
ATOM 2113 N N . THR A 1 279 ? 12.790 -16.638 -33.578 1.00 30.39 279 THR A N 1
ATOM 2114 C CA . THR A 1 279 ? 11.648 -16.719 -34.513 1.00 30.39 279 THR A CA 1
ATOM 2115 C C . THR A 1 279 ? 10.273 -16.521 -33.861 1.00 30.39 279 THR A C 1
ATOM 2117 O O . THR A 1 279 ? 9.275 -16.465 -34.565 1.00 30.39 279 THR A O 1
ATOM 2120 N N . TYR A 1 280 ? 10.192 -16.416 -32.530 1.00 34.00 280 TYR A N 1
ATOM 2121 C CA . TYR A 1 280 ? 8.920 -16.300 -31.797 1.00 34.00 280 TYR A CA 1
ATOM 2122 C C . TYR A 1 280 ? 8.663 -14.930 -31.146 1.00 34.00 280 TYR A C 1
ATOM 2124 O O . TYR A 1 280 ? 7.620 -14.751 -30.510 1.00 34.00 280 TYR A O 1
ATOM 2132 N N . LEU A 1 281 ? 9.601 -13.981 -31.244 1.00 35.25 281 LEU A N 1
ATOM 2133 C CA . LEU A 1 281 ? 9.561 -12.710 -30.499 1.00 35.25 281 LEU A CA 1
ATOM 2134 C C . LEU A 1 281 ? 9.883 -11.467 -31.345 1.00 35.25 281 LEU A C 1
ATOM 2136 O O . LEU A 1 281 ? 10.030 -10.386 -30.781 1.00 35.25 281 LEU A O 1
ATOM 2140 N N . GLU A 1 282 ? 9.961 -11.586 -32.673 1.00 33.94 282 GLU A N 1
ATOM 2141 C CA . GLU A 1 282 ? 10.062 -10.417 -33.570 1.00 33.94 282 GLU A CA 1
ATOM 2142 C C . GLU A 1 282 ? 8.737 -9.638 -33.683 1.00 33.94 282 GLU A C 1
ATOM 2144 O O . GLU A 1 282 ? 8.701 -8.516 -34.184 1.00 33.94 282 GLU A O 1
ATOM 2149 N N . ASP A 1 283 ? 7.653 -10.188 -33.134 1.00 40.19 283 ASP A N 1
ATOM 2150 C CA . ASP A 1 283 ? 6.317 -9.628 -33.270 1.00 40.19 283 ASP A CA 1
ATOM 2151 C C . ASP A 1 283 ? 6.024 -8.583 -32.188 1.00 40.19 283 ASP A C 1
ATOM 2153 O O . ASP A 1 283 ? 5.795 -8.903 -31.017 1.00 40.19 283 ASP A O 1
ATOM 2157 N N . ALA A 1 284 ? 6.038 -7.323 -32.632 1.00 45.31 284 ALA A N 1
ATOM 2158 C CA . ALA A 1 284 ? 5.661 -6.086 -31.952 1.00 45.31 284 ALA A CA 1
ATOM 2159 C C . ALA A 1 284 ? 4.949 -6.267 -30.597 1.00 45.31 284 ALA A C 1
ATOM 2161 O O . ALA A 1 284 ? 3.736 -6.501 -30.516 1.00 45.31 284 ALA A O 1
ATOM 2162 N N . LEU A 1 285 ? 5.706 -6.073 -29.515 1.00 43.88 285 LEU A N 1
ATOM 2163 C CA . LEU A 1 285 ? 5.122 -5.820 -28.207 1.00 43.88 285 LEU A CA 1
ATOM 2164 C C . LEU A 1 285 ? 4.567 -4.390 -28.207 1.00 43.88 285 LEU A C 1
ATOM 2166 O O . LEU A 1 285 ? 5.319 -3.416 -28.301 1.00 43.88 285 LEU A O 1
ATOM 2170 N N . LEU A 1 286 ? 3.246 -4.273 -28.114 1.00 49.31 286 LEU A N 1
ATOM 2171 C CA . LEU A 1 286 ? 2.552 -2.998 -27.972 1.00 49.31 286 LEU A CA 1
ATOM 2172 C C . LEU A 1 286 ? 2.306 -2.734 -26.487 1.00 49.31 286 LEU A C 1
ATOM 2174 O O . LEU A 1 286 ? 1.794 -3.598 -25.777 1.00 49.31 286 LEU A O 1
ATOM 2178 N N . VAL A 1 287 ? 2.658 -1.545 -26.009 1.00 45.03 287 VAL A N 1
ATOM 2179 C CA . VAL A 1 287 ? 2.476 -1.152 -24.608 1.00 45.03 287 VAL A CA 1
ATOM 2180 C C . VAL A 1 287 ? 1.392 -0.081 -24.509 1.00 45.03 287 VAL A C 1
ATOM 2182 O O . VAL A 1 287 ? 1.436 0.923 -25.220 1.00 45.03 287 VAL A O 1
ATOM 2185 N N . MET A 1 288 ? 0.408 -0.296 -23.631 1.00 38.41 288 MET A N 1
ATOM 2186 C CA . MET A 1 288 ? -0.696 0.638 -23.389 1.00 38.41 288 MET A CA 1
ATOM 2187 C C . MET A 1 288 ? -0.312 1.637 -22.287 1.00 38.41 288 MET A C 1
ATOM 2189 O O . MET A 1 288 ? 0.028 1.226 -21.173 1.00 38.41 288 MET A O 1
ATOM 2193 N N . ARG A 1 289 ? -0.392 2.947 -22.563 1.00 38.34 289 ARG A N 1
ATOM 2194 C CA . ARG A 1 289 ? -0.225 3.986 -21.530 1.00 38.34 289 ARG A CA 1
ATOM 2195 C C . ARG A 1 289 ? -1.559 4.303 -20.849 1.00 38.34 289 ARG A C 1
ATOM 2197 O O . ARG A 1 289 ? -2.535 4.644 -21.509 1.00 38.34 289 ARG A O 1
ATOM 2204 N N . ARG A 1 290 ? -1.565 4.314 -19.514 1.00 29.41 290 ARG A N 1
ATOM 2205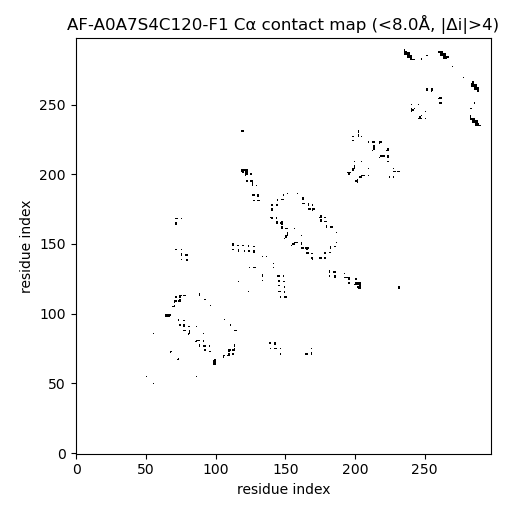 C CA . ARG A 1 290 ? -2.385 5.251 -18.733 1.00 29.41 290 ARG A CA 1
ATOM 2206 C C . ARG A 1 290 ? -1.420 6.222 -18.040 1.00 29.41 290 ARG A C 1
ATOM 2208 O O . ARG A 1 290 ? -0.537 5.779 -17.318 1.00 29.41 290 ARG A O 1
ATOM 2215 N N . THR A 1 291 ? -1.615 7.514 -18.320 1.00 28.33 291 THR A N 1
ATOM 2216 C CA . THR A 1 291 ? -0.989 8.734 -17.753 1.00 28.33 291 THR A CA 1
ATOM 2217 C C . THR A 1 291 ? 0.478 9.108 -18.095 1.00 28.33 291 THR A C 1
ATOM 2219 O O . THR A 1 291 ? 1.430 8.445 -17.712 1.00 28.33 291 THR A O 1
ATOM 2222 N N . VAL A 1 292 ? 0.544 10.201 -18.879 1.00 27.25 292 VAL A N 1
ATOM 2223 C CA . VAL A 1 292 ? 1.423 11.393 -19.065 1.00 27.25 292 VAL A CA 1
ATOM 2224 C C . VAL A 1 292 ? 2.825 11.526 -18.411 1.00 27.25 292 VAL A C 1
ATOM 2226 O O . VAL A 1 292 ? 3.028 11.175 -17.257 1.00 27.25 292 VAL A O 1
ATOM 2229 N N . PHE A 1 293 ? 3.690 12.220 -19.184 1.00 25.20 293 PHE A N 1
ATOM 2230 C CA . PHE A 1 293 ? 5.048 12.791 -18.988 1.00 25.20 293 PHE A CA 1
ATOM 2231 C C . PHE A 1 293 ? 6.238 11.831 -19.216 1.00 25.20 293 PHE A C 1
ATOM 2233 O O . PHE A 1 293 ? 6.167 10.659 -18.876 1.00 25.20 293 PHE A O 1
ATOM 2240 N N . CYS A 1 294 ? 7.341 12.212 -19.876 1.00 22.98 294 CYS A N 1
ATOM 2241 C CA . CYS A 1 294 ? 7.883 13.537 -20.200 1.00 22.98 294 CYS A CA 1
ATOM 2242 C C . CYS A 1 294 ? 8.244 13.689 -21.694 1.00 22.98 294 CYS A C 1
ATOM 2244 O O . CYS A 1 294 ? 8.495 12.702 -22.386 1.00 22.98 294 CYS A O 1
ATOM 2246 N N . ASP A 1 295 ? 8.253 14.942 -22.138 1.00 27.34 295 ASP A N 1
ATOM 2247 C CA . ASP A 1 295 ? 8.657 15.430 -23.454 1.00 27.34 295 ASP A CA 1
ATOM 2248 C C . ASP A 1 295 ? 10.184 15.314 -23.612 1.00 27.34 295 ASP A C 1
ATOM 2250 O O . ASP A 1 295 ? 10.933 15.783 -22.756 1.00 27.34 295 ASP A O 1
ATOM 2254 N N . CYS A 1 296 ? 10.646 14.678 -24.687 1.00 23.84 296 CYS A N 1
ATOM 2255 C CA . CYS A 1 296 ? 12.049 14.705 -25.104 1.00 23.84 296 CYS A CA 1
ATOM 2256 C C . CYS A 1 296 ? 12.101 15.145 -26.567 1.00 23.84 296 CYS A C 1
ATOM 2258 O O . CYS A 1 296 ? 12.473 14.387 -27.461 1.00 23.84 296 CYS A O 1
ATOM 2260 N N . SER A 1 297 ? 11.709 16.393 -26.807 1.00 27.92 297 SER A N 1
ATOM 2261 C CA . SER A 1 297 ? 12.283 17.190 -27.882 1.00 27.92 297 SER A CA 1
ATOM 2262 C C . SER A 1 297 ? 13.502 17.946 -27.342 1.00 27.92 297 SER A C 1
ATOM 2264 O O . SER A 1 297 ? 13.364 19.081 -26.887 1.00 27.92 297 SER A O 1
ATOM 2266 N N . GLN A 1 298 ? 14.658 17.275 -27.337 1.00 28.92 298 GLN A N 1
ATOM 2267 C CA . GLN A 1 298 ? 16.013 17.783 -27.629 1.00 28.92 298 GLN A CA 1
ATOM 2268 C C . GLN A 1 298 ? 17.055 16.707 -27.318 1.00 28.92 298 GLN A C 1
ATOM 2270 O O . GLN A 1 298 ? 16.967 16.089 -26.234 1.00 28.92 298 GLN A O 1
#

Solvent-accessible surface area (backbone atoms only — not comparable to full-atom values): 18387 Å² total; per-residue (Å²): 140,88,81,88,86,80,84,91,83,88,79,75,87,84,81,82,89,77,92,77,92,78,89,74,94,72,96,68,71,69,70,61,62,52,52,54,52,49,54,50,50,55,49,52,57,52,58,72,65,51,78,50,82,69,62,66,56,63,82,68,77,84,75,75,81,57,80,58,96,42,31,68,52,46,21,45,54,33,52,50,44,30,68,76,67,68,43,56,62,68,61,46,41,53,56,51,54,68,44,42,49,90,85,54,79,40,58,67,60,16,50,49,50,41,52,50,35,65,53,34,41,45,31,48,48,54,56,49,49,78,73,43,70,60,91,80,46,56,72,69,56,48,46,29,49,41,51,25,48,40,32,56,77,76,42,95,51,57,63,69,55,32,39,53,56,28,27,64,72,33,66,91,55,73,67,20,54,48,48,41,52,49,46,55,47,48,68,75,40,55,91,74,57,78,73,65,91,45,69,35,36,55,46,40,43,62,61,68,57,56,53,52,40,44,75,74,75,28,82,43,72,65,52,43,49,54,54,48,52,56,71,70,53,82,81,70,49,75,42,74,53,58,68,94,79,42,54,63,65,61,52,44,49,62,36,41,78,70,76,40,62,62,44,80,51,84,81,86,74,80,60,94,66,86,85,83,73,56,92,82,66,79,55,55,37,32,35,46,75,82,84,87,88,81,90,79,92,125

pLDDT: mean 72.53, std 27.98, range [22.98, 98.62]